Protein AF-A0AAQ3WQJ8-F1 (afdb_monomer)

Solvent-accessible surface area (backbone atoms only — not comparable to full-atom values): 11063 Å² total; per-residue (Å²): 115,70,72,58,55,55,54,49,53,51,48,55,53,48,55,56,47,58,68,70,54,70,86,77,74,84,82,73,71,52,58,79,32,63,12,83,76,80,67,47,75,51,28,39,58,94,62,50,58,58,64,59,52,52,51,50,52,36,49,75,73,71,49,80,81,71,84,71,75,79,75,78,71,86,70,81,78,72,84,62,68,70,64,66,52,50,60,59,52,52,50,54,52,51,55,50,51,52,53,50,51,49,52,51,51,55,51,52,53,51,50,57,51,50,52,55,51,50,54,53,50,51,55,49,52,53,52,52,52,52,51,50,53,50,50,53,54,51,50,54,51,51,53,49,52,52,51,55,53,58,70,70,47,79,66,92,77,71,89,68,61,97,82,67,80,77,59,77,66,63,57,50,57,52,55,54,63,56,68,76,72,122

Foldseek 3Di:
DVVVVVVVVVVVVVVVVVVVVPPPPPPPPQQQDQEPPPRHHGGYVVPPCVVVVVVVVCVVVVHDDDPPPVPPPPPPPDPPPPVVVVVVVVVVVVVVVVVVVVVVVVVVVVVVVVVVVVVVVVVVVVVVVVVVVVVVVVVVVVVVVVVVVVVPPPPPPPPDDPDDDDDPVVVVVVVVVVVVPD

Sequence (182 aa):
MEILGGKIDSLMRRFEKMESGRAEEVKSTDYMMTCEECGEYGHSSERCPEEAKALDYARKEGWIPPSNYRQNRQQQFTAGSAIQNVIPLRIQLKDFMEEQAKINKDTHSKFKAVDKVLESIDGKITTVGSSNQQLMGMMKILENQLSQLAEHLPNKNEGKLPGQPQSKESLKASYYQIRERD

Structure (mmCIF, N/CA/C/O backbone):
data_AF-A0AAQ3WQJ8-F1
#
_entry.id   AF-A0AAQ3WQJ8-F1
#
loop_
_atom_site.group_PDB
_atom_site.id
_atom_site.type_symbol
_atom_site.label_atom_id
_atom_site.label_alt_id
_atom_site.label_comp_id
_atom_site.label_asym_id
_atom_site.label_entity_id
_atom_site.label_seq_id
_atom_site.pdbx_PDB_ins_code
_atom_site.Cartn_x
_atom_site.Cartn_y
_atom_site.Cartn_z
_atom_site.occupancy
_atom_site.B_iso_or_equiv
_atom_site.auth_seq_id
_atom_site.auth_comp_id
_atom_site.auth_asym_id
_atom_site.auth_atom_id
_atom_site.pdbx_PDB_model_num
ATOM 1 N N . MET A 1 1 ? 13.395 -11.186 -4.595 1.00 49.38 1 MET A N 1
ATOM 2 C CA . MET A 1 1 ? 14.417 -10.264 -5.145 1.00 49.38 1 MET A CA 1
ATOM 3 C C . MET A 1 1 ? 15.694 -10.983 -5.593 1.00 49.38 1 MET A C 1
ATOM 5 O O . MET A 1 1 ? 16.225 -10.592 -6.622 1.00 49.38 1 MET A O 1
ATOM 9 N N . GLU A 1 2 ? 16.143 -12.061 -4.933 1.00 53.03 2 GLU A N 1
ATOM 10 C CA . GLU A 1 2 ? 17.348 -12.833 -5.334 1.00 53.03 2 GLU A CA 1
ATOM 11 C C . GLU A 1 2 ? 17.312 -13.389 -6.771 1.00 53.03 2 GLU A C 1
ATOM 13 O O . GLU A 1 2 ? 18.323 -13.404 -7.467 1.00 53.03 2 GLU A O 1
ATOM 18 N N . ILE A 1 3 ? 16.127 -13.767 -7.263 1.00 64.44 3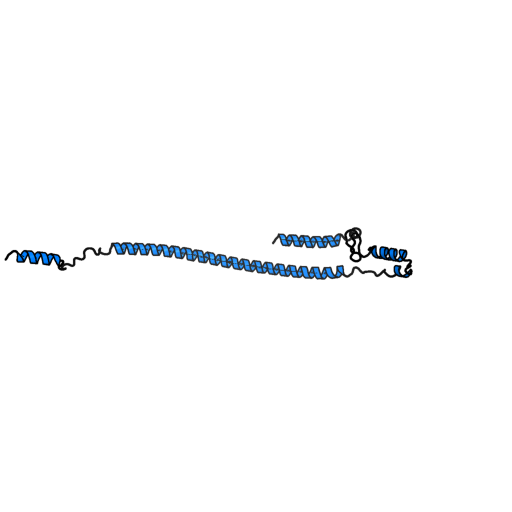 ILE A N 1
ATOM 19 C CA . ILE A 1 3 ? 15.949 -14.335 -8.611 1.00 64.44 3 ILE A CA 1
ATOM 20 C C . ILE A 1 3 ? 16.273 -13.315 -9.718 1.00 64.44 3 ILE A C 1
ATOM 22 O O . ILE A 1 3 ? 16.721 -13.701 -10.796 1.00 64.44 3 ILE A O 1
ATOM 26 N N . LEU A 1 4 ? 16.056 -12.016 -9.476 1.00 64.25 4 LEU A N 1
ATOM 27 C CA . LEU A 1 4 ? 16.321 -10.977 -10.475 1.00 64.25 4 LEU A CA 1
ATOM 28 C C . LEU A 1 4 ? 17.819 -10.656 -10.558 1.00 64.25 4 LEU A C 1
ATOM 30 O O . LEU A 1 4 ? 18.347 -10.570 -11.662 1.00 64.25 4 LEU A O 1
ATOM 34 N N . GLY A 1 5 ? 18.507 -10.583 -9.411 1.00 67.31 5 GLY A N 1
ATOM 35 C CA . GLY A 1 5 ? 19.965 -10.417 -9.358 1.00 67.31 5 GLY A CA 1
ATOM 36 C C . GLY A 1 5 ? 20.694 -11.551 -10.082 1.00 67.31 5 GLY A C 1
ATOM 37 O O . GLY A 1 5 ? 21.478 -11.296 -10.991 1.00 67.31 5 GLY A O 1
ATOM 38 N N . GLY A 1 6 ? 20.318 -12.807 -9.808 1.00 71.62 6 GLY A N 1
ATOM 39 C CA . GLY A 1 6 ? 20.928 -13.964 -10.474 1.00 71.62 6 GLY A CA 1
ATOM 40 C C . GLY A 1 6 ? 20.692 -14.017 -11.991 1.00 71.62 6 GLY A C 1
ATOM 41 O O . GLY A 1 6 ? 21.564 -14.455 -12.744 1.00 71.62 6 GLY A O 1
ATOM 42 N N . LYS A 1 7 ? 19.538 -13.538 -12.476 1.00 73.06 7 LYS A N 1
ATOM 43 C CA . LYS A 1 7 ? 19.267 -13.433 -13.922 1.00 73.06 7 LYS A CA 1
ATOM 44 C C . LYS A 1 7 ? 20.117 -12.349 -14.592 1.00 73.06 7 LYS A C 1
ATOM 46 O O . LYS A 1 7 ? 20.559 -12.555 -15.720 1.00 73.06 7 LYS A O 1
ATOM 51 N N . ILE A 1 8 ? 20.375 -11.239 -13.902 1.00 77.38 8 ILE A N 1
ATOM 52 C CA . ILE A 1 8 ? 21.215 -10.134 -14.387 1.00 77.38 8 ILE A CA 1
ATOM 53 C C . ILE A 1 8 ? 22.688 -10.550 -14.436 1.00 77.38 8 ILE A C 1
ATOM 55 O O . ILE A 1 8 ? 23.337 -10.352 -15.462 1.00 77.38 8 ILE A O 1
ATOM 59 N N . ASP A 1 9 ? 23.189 -11.215 -13.394 1.00 76.62 9 ASP A N 1
ATOM 60 C CA . ASP A 1 9 ? 24.561 -11.736 -13.370 1.00 76.62 9 ASP A CA 1
ATOM 61 C C . ASP A 1 9 ? 24.784 -12.779 -14.471 1.00 76.62 9 ASP A C 1
ATOM 63 O O . ASP A 1 9 ? 25.834 -12.819 -15.116 1.00 76.62 9 ASP A O 1
ATOM 67 N N . SER A 1 10 ? 23.765 -13.602 -14.742 1.00 79.31 10 SER A N 1
ATOM 68 C CA . SER A 1 10 ? 23.781 -14.543 -15.863 1.00 79.31 10 SER A CA 1
ATOM 69 C C . SER A 1 10 ? 23.848 -13.827 -17.217 1.00 79.31 10 SER A C 1
ATOM 71 O O . SER A 1 10 ? 24.564 -14.279 -18.111 1.00 79.31 10 SER A O 1
ATOM 73 N N . LEU A 1 11 ? 23.149 -12.698 -17.374 1.00 78.81 11 LEU A N 1
ATOM 74 C CA . LEU A 1 11 ? 23.179 -11.880 -18.590 1.00 78.81 11 LEU A CA 1
ATOM 75 C C . LEU A 1 11 ? 24.533 -11.189 -18.789 1.00 78.81 11 LEU A C 1
ATOM 77 O O . LEU A 1 11 ? 25.106 -11.299 -19.871 1.00 78.81 11 LEU A O 1
ATOM 81 N N . MET A 1 12 ? 25.080 -10.556 -17.748 1.00 77.88 12 MET A N 1
ATOM 82 C CA . MET A 1 12 ? 26.418 -9.945 -17.771 1.00 77.88 12 MET A CA 1
ATOM 83 C C . MET A 1 12 ? 27.485 -10.969 -18.175 1.00 77.88 12 MET A C 1
ATOM 85 O O . MET A 1 12 ? 28.252 -10.737 -19.109 1.00 77.88 12 MET A O 1
ATOM 89 N N . ARG A 1 13 ? 27.440 -12.164 -17.573 1.00 81.00 13 ARG A N 1
ATOM 90 C CA . ARG A 1 13 ? 28.373 -13.257 -17.878 1.00 81.00 13 ARG A CA 1
ATOM 91 C C . ARG A 1 13 ? 28.210 -13.810 -19.301 1.00 81.00 13 ARG A C 1
ATOM 93 O O . ARG A 1 13 ? 29.182 -14.264 -19.900 1.00 81.00 13 ARG A O 1
ATOM 100 N N . ARG A 1 14 ? 26.999 -13.778 -19.877 1.00 77.06 14 ARG A N 1
ATOM 101 C CA . ARG A 1 14 ? 26.768 -14.135 -21.292 1.00 77.06 14 ARG A CA 1
ATOM 102 C C . ARG A 1 14 ? 27.354 -13.096 -22.246 1.00 77.06 14 ARG A C 1
ATOM 104 O O . ARG A 1 14 ? 27.904 -13.498 -23.266 1.00 77.06 14 ARG A O 1
ATOM 111 N N . PHE A 1 15 ? 27.279 -11.805 -21.921 1.00 68.31 15 PHE A N 1
ATOM 112 C CA . PHE A 1 15 ? 27.901 -10.755 -22.733 1.00 68.31 15 PHE A CA 1
ATOM 113 C C . PHE A 1 15 ? 29.428 -10.863 -22.736 1.00 68.31 15 PHE A C 1
ATOM 115 O O . PHE A 1 15 ? 30.021 -10.863 -23.809 1.00 68.31 15 PHE A O 1
ATOM 122 N N . GLU A 1 16 ? 30.044 -11.076 -21.571 1.00 75.06 16 GLU A N 1
ATOM 123 C CA . GLU A 1 16 ? 31.494 -11.310 -21.453 1.00 75.06 16 GLU A CA 1
ATOM 124 C C . GLU A 1 16 ? 31.940 -12.564 -22.229 1.00 75.06 16 GLU A C 1
ATOM 126 O O . GLU A 1 16 ? 32.957 -12.555 -22.921 1.00 75.06 16 GLU A O 1
ATOM 131 N N . LYS A 1 17 ? 31.144 -13.643 -22.187 1.00 69.56 17 LYS A N 1
ATOM 132 C CA . LYS A 1 17 ? 31.431 -14.883 -22.927 1.00 69.56 17 LYS A CA 1
ATOM 133 C C . LYS A 1 17 ? 31.287 -14.725 -24.447 1.00 69.56 17 LYS A C 1
ATOM 135 O O . LYS A 1 17 ? 32.040 -15.341 -25.198 1.00 69.56 17 LYS A O 1
ATOM 140 N N . MET A 1 18 ? 30.337 -13.913 -24.917 1.00 60.19 18 MET A N 1
ATOM 141 C CA . MET A 1 18 ? 30.216 -13.573 -26.343 1.00 60.19 18 MET A CA 1
ATOM 142 C C . MET A 1 18 ? 31.398 -12.724 -26.833 1.00 60.19 18 MET A C 1
ATOM 144 O O . MET A 1 18 ? 31.780 -12.823 -27.997 1.00 60.19 18 MET A O 1
ATOM 148 N N . GLU A 1 19 ? 31.998 -11.933 -25.944 1.00 56.91 19 GLU A N 1
ATOM 149 C CA . GLU A 1 19 ? 33.194 -11.133 -26.216 1.00 56.91 19 GLU A CA 1
ATOM 150 C C . GLU A 1 19 ? 34.456 -12.013 -26.306 1.00 56.91 19 GLU A C 1
ATOM 152 O O . GLU A 1 19 ? 35.296 -11.792 -27.176 1.00 56.91 19 GLU A O 1
ATOM 157 N N . SER A 1 20 ? 34.548 -13.084 -25.501 1.00 54.75 20 SER A N 1
ATOM 158 C CA . SER A 1 20 ? 35.693 -14.012 -25.518 1.00 54.75 20 SER A CA 1
ATOM 159 C C . SER A 1 20 ? 35.602 -15.141 -26.562 1.00 54.75 20 SER A C 1
ATOM 161 O O . SER A 1 20 ? 36.627 -15.706 -26.930 1.00 54.75 20 SER A O 1
ATOM 163 N N . GLY A 1 21 ? 34.402 -15.513 -27.025 1.00 50.53 21 GLY A N 1
ATOM 164 C CA . GLY A 1 21 ? 34.178 -16.659 -27.929 1.00 50.53 21 GLY A CA 1
ATOM 165 C C . GLY A 1 21 ? 34.309 -16.372 -29.434 1.00 50.53 21 GLY A C 1
ATOM 166 O O . GLY A 1 21 ? 34.310 -17.297 -30.241 1.00 50.53 21 GLY A O 1
ATOM 167 N N . ARG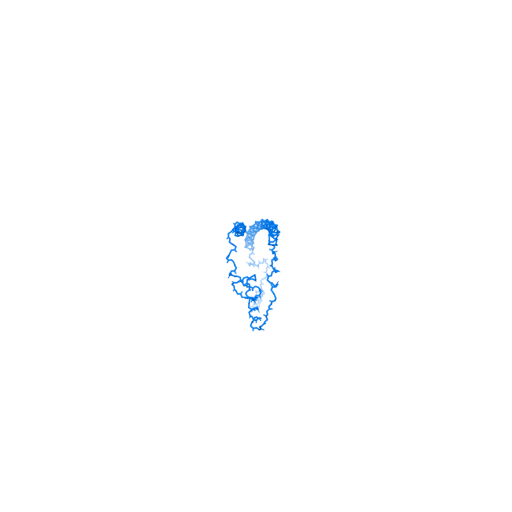 A 1 22 ? 34.435 -15.105 -29.849 1.00 51.19 22 ARG A N 1
ATOM 168 C CA . ARG A 1 22 ? 34.452 -14.706 -31.275 1.00 51.19 22 ARG A CA 1
ATOM 169 C C . ARG A 1 22 ? 35.802 -14.852 -31.986 1.00 51.19 22 ARG A C 1
ATOM 171 O O . ARG A 1 22 ? 35.916 -14.433 -33.135 1.00 51.19 22 ARG A O 1
ATOM 178 N N . ALA A 1 23 ? 36.806 -15.458 -31.354 1.00 49.47 23 ALA A N 1
ATOM 179 C CA . ALA A 1 23 ? 38.065 -15.759 -32.032 1.00 49.47 23 ALA A CA 1
ATOM 180 C C . ALA A 1 23 ? 37.976 -16.988 -32.965 1.00 49.47 23 ALA A C 1
ATOM 182 O O . ALA A 1 23 ? 38.756 -17.064 -33.910 1.00 49.47 23 ALA A O 1
ATOM 183 N N . GLU A 1 24 ? 37.021 -17.914 -32.768 1.00 49.09 24 GLU A N 1
ATOM 184 C CA . GLU A 1 24 ? 37.034 -19.214 -33.475 1.00 49.09 24 GLU A CA 1
ATOM 185 C C . GLU A 1 24 ? 35.749 -19.614 -34.234 1.00 49.09 24 GLU A C 1
ATOM 187 O O . GLU A 1 24 ? 35.827 -20.432 -35.150 1.00 49.09 24 GLU A O 1
ATOM 192 N N . GLU A 1 25 ? 34.579 -19.022 -33.970 1.00 47.75 25 GLU A N 1
ATOM 193 C CA . GLU A 1 25 ? 33.293 -19.540 -34.483 1.00 47.75 25 GLU A CA 1
ATOM 194 C C . GLU A 1 25 ? 32.578 -18.588 -35.469 1.00 47.75 25 GLU A C 1
ATOM 196 O O . GLU A 1 25 ? 31.484 -18.095 -35.218 1.00 47.75 25 GLU A O 1
ATOM 201 N N . VAL A 1 26 ? 33.197 -18.301 -36.621 1.00 50.72 26 VAL A N 1
ATOM 202 C CA . VAL A 1 26 ? 32.585 -17.494 -37.713 1.00 50.72 26 VAL A CA 1
ATOM 203 C C . VAL A 1 26 ? 32.162 -18.358 -38.918 1.00 50.72 26 VAL A C 1
ATOM 205 O O . VAL A 1 26 ? 31.629 -17.857 -39.901 1.00 50.72 26 VAL A O 1
ATOM 208 N N . LYS A 1 27 ? 32.352 -19.684 -38.875 1.00 50.41 27 LYS A N 1
ATOM 209 C CA . LYS A 1 27 ? 32.159 -20.548 -40.060 1.00 50.41 27 LYS A CA 1
ATOM 210 C C . LYS A 1 27 ? 30.829 -21.313 -40.133 1.00 50.41 27 LYS A C 1
ATOM 212 O O . LYS A 1 27 ? 30.513 -21.808 -41.209 1.00 50.41 27 LYS A O 1
ATOM 217 N N . SER A 1 28 ? 30.049 -21.422 -39.051 1.00 48.69 28 SER A N 1
ATOM 218 C CA . SER A 1 28 ? 28.918 -22.376 -38.991 1.00 48.69 28 SER A CA 1
ATOM 219 C C . SER A 1 28 ? 27.510 -21.764 -38.967 1.00 48.69 28 SER A C 1
ATOM 221 O O . SER A 1 28 ? 26.535 -22.506 -39.061 1.00 48.69 28 SER A O 1
ATOM 223 N N . THR A 1 29 ? 27.354 -20.443 -38.856 1.00 54.72 29 THR A N 1
ATOM 224 C CA . THR A 1 29 ? 26.025 -19.807 -38.712 1.00 54.72 29 THR A CA 1
ATOM 225 C C . THR A 1 29 ? 25.296 -19.580 -40.037 1.00 54.72 29 THR A C 1
ATOM 227 O O . THR A 1 29 ? 24.119 -19.245 -40.045 1.00 54.72 29 THR A O 1
ATOM 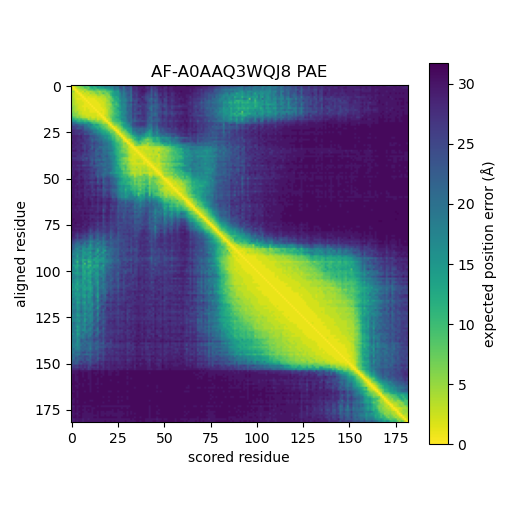230 N N . ASP A 1 30 ? 25.979 -19.781 -41.160 1.00 50.50 30 ASP A N 1
ATOM 231 C CA . ASP A 1 30 ? 25.487 -19.441 -42.499 1.00 50.50 30 ASP A CA 1
ATOM 232 C C . ASP A 1 30 ? 24.437 -20.434 -43.044 1.00 50.50 30 ASP A C 1
ATOM 234 O O . ASP A 1 30 ? 23.656 -20.105 -43.929 1.00 50.50 30 ASP A O 1
ATOM 238 N N . TYR A 1 31 ? 24.373 -21.645 -42.478 1.00 52.34 31 TYR A N 1
ATOM 239 C CA . TYR A 1 31 ? 23.458 -22.713 -42.910 1.00 52.34 31 TYR A CA 1
ATOM 240 C C . TYR A 1 31 ? 22.101 -22.718 -42.184 1.00 52.34 31 TYR A C 1
ATOM 242 O O . TYR A 1 31 ? 21.238 -23.527 -42.516 1.00 52.34 31 TYR A O 1
ATOM 250 N N . MET A 1 32 ? 21.896 -21.849 -41.189 1.00 55.66 32 MET A N 1
ATOM 251 C CA . MET A 1 32 ? 20.680 -21.838 -40.353 1.00 55.66 32 MET A CA 1
ATOM 252 C C . MET A 1 32 ? 19.787 -20.613 -40.576 1.00 55.66 32 MET A C 1
ATOM 254 O O . MET A 1 32 ? 18.757 -20.490 -39.912 1.00 55.66 32 MET A O 1
ATOM 258 N N . MET A 1 33 ? 20.165 -19.723 -41.495 1.00 63.44 33 MET A N 1
ATOM 259 C CA . MET A 1 33 ? 19.433 -18.493 -41.788 1.00 63.44 33 MET A CA 1
ATOM 260 C C . MET A 1 33 ? 18.558 -18.665 -43.035 1.00 63.44 33 MET A C 1
ATOM 262 O O . MET A 1 33 ? 18.928 -19.365 -43.982 1.00 63.44 33 MET A O 1
ATOM 266 N N . THR A 1 34 ? 17.386 -18.032 -43.017 1.00 69.06 34 THR A N 1
ATOM 267 C CA . THR A 1 34 ? 16.536 -17.849 -44.197 1.00 69.06 34 THR A CA 1
ATOM 268 C C . THR A 1 34 ? 17.062 -16.663 -44.990 1.00 69.06 34 THR A C 1
ATOM 270 O O . THR A 1 34 ? 17.336 -15.611 -44.409 1.00 69.06 34 THR A O 1
ATOM 273 N N . CYS A 1 35 ? 17.206 -16.813 -46.300 1.00 75.06 35 CYS A N 1
ATOM 274 C CA . CYS A 1 35 ? 17.673 -15.733 -47.148 1.00 75.06 35 CYS A CA 1
ATOM 275 C C . CYS A 1 35 ? 16.623 -14.619 -47.249 1.00 75.06 35 CYS A C 1
ATOM 277 O O . CYS A 1 35 ? 15.473 -14.879 -47.589 1.00 75.06 35 CYS A O 1
ATOM 279 N N . GLU A 1 36 ? 17.021 -13.374 -46.992 1.00 73.50 36 GLU A N 1
ATOM 280 C CA . GLU A 1 36 ? 16.130 -12.210 -47.088 1.00 73.50 36 GLU A CA 1
ATOM 281 C C . GLU A 1 36 ? 15.831 -11.788 -48.538 1.00 73.50 36 GLU A C 1
ATOM 283 O O . GLU A 1 36 ? 14.863 -11.069 -48.765 1.00 73.50 36 GLU A O 1
ATOM 288 N N . GLU A 1 37 ? 16.631 -12.238 -49.513 1.00 71.00 37 GLU A N 1
ATOM 289 C CA . GLU A 1 37 ? 16.420 -11.945 -50.940 1.00 71.00 37 GLU A CA 1
ATOM 290 C C . GLU A 1 37 ? 15.435 -12.942 -51.568 1.00 71.00 37 GLU A C 1
ATOM 292 O O . GLU A 1 37 ? 14.373 -12.540 -52.038 1.00 71.00 37 GLU A O 1
ATOM 297 N N . CYS A 1 38 ? 15.735 -14.244 -51.481 1.00 76.44 38 CYS A N 1
ATOM 298 C CA . CYS A 1 38 ? 14.928 -15.299 -52.105 1.00 76.44 38 CYS A CA 1
ATOM 299 C C . CYS A 1 38 ? 13.914 -15.986 -51.174 1.00 76.44 38 CYS A C 1
ATOM 301 O O . CYS A 1 38 ? 13.101 -16.790 -51.633 1.00 76.44 38 CYS A O 1
ATOM 303 N N . GLY A 1 39 ? 13.971 -15.758 -49.859 1.00 70.88 39 GLY A N 1
ATOM 304 C CA . GLY A 1 39 ? 13.102 -16.429 -48.881 1.00 70.88 39 GLY A CA 1
ATOM 305 C C . GLY A 1 39 ? 13.392 -17.923 -48.664 1.00 70.88 39 GLY A C 1
ATOM 306 O O . GLY A 1 39 ? 12.695 -18.571 -47.883 1.00 70.88 39 GLY A O 1
ATOM 307 N N . GLU A 1 40 ? 14.403 -18.490 -49.333 1.00 73.94 40 GLU A N 1
ATOM 308 C CA . GLU A 1 40 ? 14.800 -19.897 -49.201 1.00 73.94 40 GLU A CA 1
ATOM 309 C C . GLU A 1 40 ? 15.725 -20.118 -47.989 1.00 73.94 40 GLU A C 1
ATOM 311 O O . GLU A 1 40 ? 16.502 -19.250 -47.593 1.00 73.94 40 GLU A O 1
ATOM 316 N N . TYR A 1 41 ? 15.635 -21.300 -47.374 1.00 69.19 41 TYR A N 1
ATOM 317 C CA . TYR A 1 41 ? 16.403 -21.655 -46.177 1.00 69.19 41 TYR A CA 1
ATOM 318 C C . TYR A 1 41 ? 17.780 -22.233 -46.535 1.00 69.19 41 TYR A C 1
ATOM 320 O O . TYR A 1 41 ? 17.926 -22.931 -47.541 1.00 69.19 41 TYR A O 1
ATOM 328 N N . GLY A 1 42 ? 18.778 -22.018 -45.674 1.00 71.62 42 GLY A N 1
ATOM 329 C CA . GLY A 1 42 ? 20.072 -22.710 -45.756 1.00 71.62 42 GLY A CA 1
ATOM 330 C C . GLY A 1 42 ? 21.206 -21.916 -46.404 1.00 71.62 42 GLY A C 1
ATOM 331 O O . GLY A 1 42 ? 22.265 -22.488 -46.663 1.00 71.62 42 GLY A O 1
ATOM 332 N N . HIS A 1 43 ? 20.999 -20.625 -46.664 1.00 74.62 43 HIS A N 1
ATOM 333 C CA . HIS A 1 43 ? 22.027 -19.695 -47.124 1.00 74.62 43 HIS A CA 1
ATOM 334 C C . HIS A 1 43 ? 21.652 -18.251 -46.757 1.00 74.62 43 HIS A C 1
ATOM 336 O O . HIS A 1 43 ? 20.477 -17.913 -46.610 1.00 74.62 43 HIS A O 1
ATOM 342 N N . SER A 1 44 ? 22.651 -17.384 -46.623 1.00 72.81 44 SER A N 1
ATOM 343 C CA . SER A 1 44 ? 22.466 -15.942 -46.432 1.00 72.81 44 SER A CA 1
ATOM 344 C C . SER A 1 44 ? 22.211 -15.209 -47.754 1.00 72.81 44 SER A C 1
ATOM 346 O O . SER A 1 44 ? 22.461 -15.750 -48.831 1.00 72.81 44 SER A O 1
ATOM 348 N N . SER A 1 45 ? 21.750 -13.955 -47.685 1.00 64.69 45 SER A N 1
ATOM 349 C CA . SER A 1 45 ? 21.619 -13.060 -48.852 1.00 64.69 45 SER A CA 1
ATOM 350 C C . SER A 1 45 ? 22.894 -13.005 -49.696 1.00 64.69 45 SER A C 1
ATOM 352 O O . SER A 1 45 ? 22.833 -13.115 -50.914 1.00 64.69 45 SER A O 1
ATOM 354 N N . GLU A 1 46 ? 24.068 -13.001 -49.060 1.00 63.47 46 GLU A N 1
ATOM 355 C CA . GLU A 1 46 ? 25.370 -13.002 -49.743 1.00 63.47 46 GLU A CA 1
ATOM 356 C C . GLU A 1 46 ? 25.639 -14.251 -50.604 1.00 63.47 46 GLU A C 1
ATOM 358 O O . GL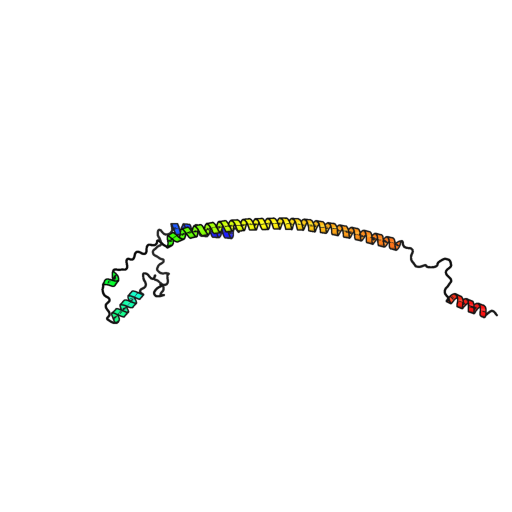U A 1 46 ? 26.517 -14.229 -51.469 1.00 63.47 46 GLU A O 1
ATOM 363 N N . ARG A 1 47 ? 24.914 -15.353 -50.372 1.00 65.50 47 ARG A N 1
ATOM 364 C CA . ARG A 1 47 ? 25.028 -16.609 -51.132 1.00 65.50 47 ARG A CA 1
ATOM 365 C C . ARG A 1 47 ? 23.695 -17.051 -51.734 1.00 65.50 47 ARG A C 1
ATOM 367 O O . ARG A 1 47 ? 23.543 -18.239 -52.026 1.00 65.50 47 ARG A O 1
ATOM 374 N N . CYS A 1 48 ? 22.746 -16.130 -51.931 1.00 74.25 48 CYS A N 1
ATOM 375 C CA . CYS A 1 48 ? 21.473 -16.460 -52.566 1.00 74.25 48 CYS A CA 1
ATOM 376 C C . CYS A 1 48 ? 21.706 -16.950 -54.003 1.00 74.25 48 CYS A C 1
ATOM 378 O O . CYS A 1 48 ? 22.256 -16.228 -54.837 1.00 74.25 48 CYS A O 1
ATOM 380 N N . PRO A 1 49 ? 21.297 -18.188 -54.337 1.00 69.88 49 PRO A N 1
ATOM 381 C CA . PRO A 1 49 ? 21.476 -18.735 -55.673 1.00 69.88 49 PRO A CA 1
ATOM 382 C C . PRO A 1 49 ? 20.475 -18.143 -56.675 1.00 69.88 49 PRO A C 1
ATOM 384 O O . PRO A 1 49 ? 20.465 -18.562 -57.829 1.00 69.88 49 PRO A O 1
ATOM 387 N N . GLU A 1 50 ? 19.618 -17.202 -56.271 1.00 68.69 50 GLU A N 1
ATOM 388 C CA . GLU A 1 50 ? 18.611 -16.578 -57.133 1.00 68.69 50 GLU A CA 1
ATOM 389 C C . GLU A 1 50 ? 19.235 -15.833 -58.312 1.00 68.69 50 GLU A C 1
ATOM 391 O O . GLU A 1 50 ? 18.757 -15.985 -59.432 1.00 68.69 50 GLU A O 1
ATOM 396 N N . GLU A 1 51 ? 20.374 -15.160 -58.126 1.00 60.69 51 GLU A N 1
ATOM 397 C CA . GLU A 1 51 ? 21.129 -14.575 -59.243 1.00 60.69 51 GLU A CA 1
ATOM 398 C C . GLU A 1 51 ? 21.653 -15.654 -60.206 1.00 60.69 51 GLU A C 1
ATOM 400 O O . GLU A 1 51 ? 21.617 -15.480 -61.425 1.00 60.69 51 GLU A O 1
ATOM 405 N N . ALA A 1 52 ? 22.076 -16.813 -59.690 1.00 64.62 52 ALA A N 1
ATOM 406 C CA . ALA A 1 52 ? 22.470 -17.943 -60.529 1.00 64.62 52 ALA A CA 1
ATOM 407 C C . ALA A 1 52 ? 21.266 -18.546 -61.280 1.00 64.62 52 ALA A C 1
ATOM 409 O O . ALA A 1 52 ? 21.397 -18.872 -62.460 1.00 64.62 52 ALA A O 1
ATOM 410 N N . LYS A 1 53 ? 20.089 -18.634 -60.641 1.00 65.44 53 LYS A N 1
ATOM 411 C CA . LYS A 1 53 ? 18.827 -19.074 -61.267 1.00 65.44 53 LYS A CA 1
ATOM 412 C C . LYS A 1 53 ? 18.361 -18.079 -62.343 1.00 65.44 53 LYS A C 1
ATOM 414 O O . LYS A 1 53 ? 17.960 -18.502 -63.426 1.00 65.44 53 LYS A O 1
ATOM 419 N N . ALA A 1 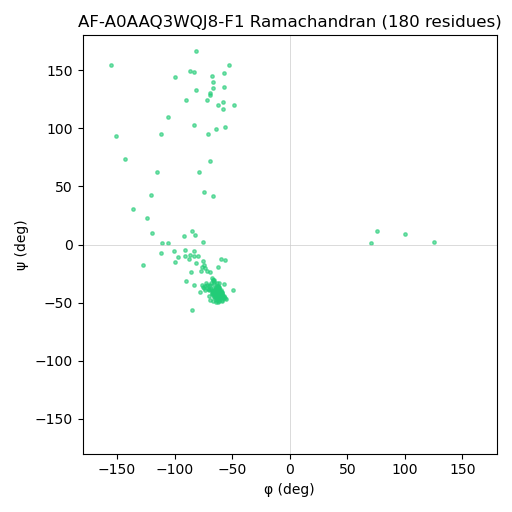54 ? 18.468 -16.774 -62.088 1.00 63.78 54 ALA A N 1
ATOM 420 C CA . ALA A 1 54 ? 18.114 -15.714 -63.032 1.00 63.78 54 ALA A CA 1
ATOM 421 C C . ALA A 1 54 ? 19.036 -15.712 -64.261 1.00 63.78 54 ALA A C 1
ATOM 423 O O . ALA A 1 54 ? 18.568 -15.596 -65.395 1.00 63.78 54 ALA A O 1
ATOM 424 N N . LEU A 1 55 ? 20.341 -15.918 -64.056 1.00 61.88 55 LEU A N 1
ATOM 425 C CA . LEU A 1 55 ? 21.308 -16.072 -65.144 1.00 61.88 55 LEU A CA 1
ATOM 426 C C . LEU A 1 55 ? 21.107 -17.373 -65.937 1.00 61.88 55 LEU A C 1
ATOM 428 O O . LEU A 1 55 ? 21.348 -17.379 -67.144 1.00 61.88 55 LEU A O 1
ATOM 432 N N . ASP A 1 56 ? 20.658 -18.460 -65.303 1.00 64.31 56 ASP A N 1
ATOM 433 C CA . ASP A 1 56 ? 20.342 -19.723 -65.987 1.00 64.31 56 ASP A CA 1
ATOM 434 C C . ASP A 1 56 ? 19.069 -19.610 -66.845 1.00 64.31 56 ASP A C 1
ATOM 436 O O . ASP A 1 56 ? 19.041 -20.087 -67.982 1.00 64.31 56 ASP A O 1
ATOM 440 N N . TYR A 1 57 ? 18.048 -18.892 -66.358 1.00 59.94 57 TYR A N 1
ATOM 441 C CA . TYR A 1 57 ? 16.858 -18.545 -67.144 1.00 59.94 57 TYR A CA 1
ATOM 442 C C . TYR A 1 57 ? 17.227 -17.667 -68.347 1.00 59.94 57 TYR A C 1
ATOM 444 O O . TYR A 1 57 ? 16.881 -17.983 -69.482 1.00 59.94 57 TYR A O 1
ATOM 452 N N . ALA A 1 58 ? 18.025 -16.619 -68.125 1.00 62.09 58 ALA A N 1
ATOM 453 C CA . ALA A 1 58 ? 18.486 -15.740 -69.194 1.00 62.09 58 ALA A CA 1
ATOM 454 C C . ALA A 1 58 ? 19.353 -16.478 -70.234 1.00 62.09 58 ALA A C 1
ATOM 456 O O . ALA A 1 58 ? 19.236 -16.219 -71.430 1.00 62.09 58 ALA A O 1
ATOM 457 N N . ARG A 1 59 ? 20.168 -17.452 -69.803 1.00 62.25 59 ARG A N 1
ATOM 458 C CA . ARG A 1 59 ? 20.958 -18.315 -70.694 1.00 62.25 59 ARG A CA 1
ATOM 459 C C . ARG A 1 59 ? 20.079 -19.255 -71.526 1.00 62.25 59 ARG A C 1
ATOM 461 O O . ARG A 1 59 ? 20.387 -19.454 -72.701 1.00 62.25 59 ARG A O 1
ATOM 468 N N . LYS A 1 60 ? 19.010 -19.826 -70.953 1.00 66.56 60 LYS A N 1
ATOM 469 C CA . LYS A 1 60 ? 18.022 -20.635 -71.699 1.00 66.56 60 LYS A CA 1
ATOM 470 C C . LYS A 1 60 ? 17.285 -19.814 -72.756 1.00 66.56 60 LYS A C 1
ATOM 472 O O . LYS A 1 60 ? 17.062 -20.318 -73.850 1.00 66.56 60 LYS A O 1
ATOM 477 N N . GLU A 1 61 ? 17.008 -18.548 -72.459 1.00 62.88 61 GLU A N 1
ATOM 478 C CA . GLU A 1 61 ? 16.377 -17.585 -73.373 1.00 62.88 61 GLU A CA 1
ATOM 479 C C . GLU A 1 61 ? 17.383 -16.879 -74.314 1.00 62.88 61 GLU A C 1
ATOM 481 O O . GLU A 1 61 ? 17.048 -15.909 -74.992 1.00 62.88 61 GLU A O 1
ATOM 486 N N . GLY A 1 62 ? 18.635 -17.355 -74.387 1.00 60.84 62 GLY A N 1
ATOM 487 C CA . GLY A 1 62 ? 19.637 -16.881 -75.349 1.00 60.84 62 GLY A CA 1
ATOM 488 C C . GLY A 1 62 ? 20.266 -15.517 -75.038 1.00 60.84 62 GLY A C 1
ATOM 489 O O . GLY A 1 62 ? 20.973 -14.964 -75.882 1.00 60.84 62 GLY A O 1
ATOM 490 N N . TRP A 1 63 ? 20.057 -14.970 -73.840 1.00 57.88 63 TRP A N 1
ATOM 491 C CA . TRP A 1 63 ? 20.647 -13.702 -73.421 1.00 57.88 63 TRP A CA 1
ATOM 492 C C . TRP A 1 63 ? 22.008 -13.909 -72.741 1.00 57.88 63 TRP A C 1
ATOM 494 O O . TRP A 1 63 ? 22.136 -14.644 -71.761 1.00 57.88 63 TRP A O 1
ATOM 504 N N . ILE A 1 64 ? 23.044 -13.240 -73.258 1.00 58.41 64 ILE A N 1
ATOM 505 C CA . ILE A 1 64 ? 24.407 -13.268 -72.708 1.00 58.41 64 ILE A CA 1
ATOM 506 C C . ILE A 1 64 ? 24.671 -11.922 -72.008 1.00 58.41 64 ILE A C 1
ATOM 508 O O . ILE A 1 64 ? 24.811 -10.910 -72.700 1.00 58.41 64 ILE A O 1
ATOM 512 N N . PRO A 1 65 ? 24.766 -11.876 -70.664 1.00 51.19 65 PRO A N 1
ATOM 513 C CA . PRO A 1 65 ? 25.140 -10.655 -69.965 1.00 51.19 65 PRO A CA 1
ATOM 514 C C . PRO A 1 65 ? 26.597 -10.278 -70.274 1.00 51.19 65 PRO A C 1
ATOM 516 O O . PRO A 1 65 ? 27.466 -11.157 -70.302 1.00 51.19 65 PRO A O 1
ATOM 519 N N . PRO A 1 66 ? 26.909 -8.985 -70.461 1.00 54.53 66 PRO A N 1
ATOM 520 C CA . PRO A 1 66 ? 28.277 -8.543 -70.690 1.00 54.53 66 PRO A CA 1
ATOM 521 C C . PRO A 1 66 ? 29.160 -8.749 -69.438 1.00 54.53 66 PRO A C 1
ATOM 523 O O . PRO A 1 66 ? 28.718 -8.652 -68.293 1.00 54.53 66 PRO A O 1
ATOM 526 N N . SER A 1 67 ? 30.439 -9.077 -69.668 1.00 53.59 67 SER A N 1
ATOM 527 C CA . SER A 1 67 ? 31.413 -9.587 -68.676 1.00 53.59 67 SER A CA 1
ATOM 528 C C . SER A 1 67 ? 31.698 -8.668 -67.473 1.00 53.59 67 SER A C 1
ATOM 530 O O . SER A 1 67 ? 32.330 -9.086 -66.501 1.00 53.59 67 SER A O 1
ATOM 532 N N . ASN A 1 68 ? 31.269 -7.414 -67.524 1.00 55.00 68 ASN A N 1
ATOM 533 C CA . ASN A 1 68 ? 31.569 -6.358 -66.561 1.00 55.00 68 ASN A CA 1
ATOM 534 C C . ASN A 1 68 ? 30.722 -6.405 -65.274 1.00 55.00 68 ASN A C 1
ATOM 536 O O . ASN A 1 68 ? 31.064 -5.724 -64.310 1.00 55.00 68 ASN A O 1
ATOM 540 N N . TYR A 1 69 ? 29.680 -7.241 -65.197 1.00 52.91 69 TYR A N 1
ATOM 541 C CA . TYR A 1 69 ? 28.854 -7.352 -63.982 1.00 52.91 69 TYR A CA 1
ATOM 542 C C . TYR A 1 69 ? 29.528 -8.094 -62.815 1.00 52.91 69 TYR A C 1
ATOM 544 O O . TYR A 1 69 ? 29.146 -7.890 -61.667 1.00 52.91 69 TYR A O 1
ATOM 552 N N . ARG A 1 70 ? 30.563 -8.913 -63.057 1.00 47.03 70 ARG A N 1
ATOM 553 C CA . ARG A 1 70 ? 31.235 -9.673 -61.980 1.00 47.03 70 ARG A CA 1
ATOM 554 C C . ARG A 1 70 ? 32.266 -8.883 -61.174 1.00 47.03 70 ARG A C 1
ATOM 556 O O . ARG A 1 70 ? 32.684 -9.356 -60.124 1.00 47.03 70 ARG A O 1
ATOM 563 N N . GLN A 1 71 ? 32.720 -7.729 -61.655 1.00 47.88 71 GLN A N 1
ATOM 564 C CA . GLN A 1 71 ? 33.926 -7.095 -61.107 1.00 47.88 71 GLN A CA 1
ATOM 565 C C . GLN A 1 71 ? 33.660 -5.951 -60.126 1.00 47.88 71 GLN A C 1
ATOM 567 O O . GLN A 1 71 ? 34.608 -5.471 -59.516 1.00 47.88 71 GLN A O 1
ATOM 572 N N . ASN A 1 72 ? 32.406 -5.530 -59.925 1.00 47.25 72 ASN A N 1
ATOM 573 C CA . ASN A 1 72 ? 32.125 -4.286 -59.201 1.00 47.25 72 ASN A CA 1
ATOM 574 C C . ASN A 1 72 ? 31.262 -4.446 -57.941 1.00 47.25 72 ASN A C 1
ATOM 576 O O . ASN A 1 72 ? 30.367 -3.643 -57.680 1.00 47.25 72 ASN A O 1
ATOM 580 N N . ARG A 1 73 ? 31.532 -5.484 -57.139 1.00 47.25 73 ARG A N 1
ATOM 581 C CA . ARG A 1 73 ? 30.920 -5.639 -55.807 1.00 47.25 73 ARG A CA 1
ATOM 582 C C . ARG A 1 73 ? 31.886 -6.069 -54.702 1.00 47.25 73 ARG A C 1
ATOM 584 O O . ARG A 1 73 ? 31.469 -6.645 -53.709 1.00 47.25 73 ARG A O 1
ATOM 591 N N . GLN A 1 74 ? 33.163 -5.697 -54.788 1.00 46.75 74 GLN A N 1
ATOM 592 C CA . GLN A 1 74 ? 33.951 -5.509 -53.561 1.00 46.75 74 GLN A CA 1
ATOM 593 C C . GLN A 1 74 ? 33.604 -4.144 -52.947 1.00 46.75 74 GLN A C 1
ATOM 595 O O . GLN A 1 74 ? 34.445 -3.258 -52.843 1.00 46.75 74 GLN A O 1
ATOM 600 N N . GLN A 1 75 ? 32.341 -3.954 -52.558 1.00 46.94 75 GLN A N 1
ATOM 601 C CA . GLN A 1 75 ? 32.024 -2.937 -51.562 1.00 46.94 75 GLN A CA 1
ATOM 602 C C . GLN A 1 75 ? 32.282 -3.587 -50.210 1.00 46.94 75 GLN A C 1
ATOM 604 O O . GLN A 1 75 ? 31.532 -4.449 -49.760 1.00 46.94 75 GLN A O 1
ATOM 609 N N . GLN A 1 76 ? 33.414 -3.227 -49.613 1.00 46.69 76 GLN A N 1
ATOM 610 C CA . GLN A 1 76 ? 33.741 -3.560 -48.237 1.00 46.69 76 GLN A CA 1
ATOM 611 C C . GLN A 1 76 ? 32.617 -3.028 -47.338 1.00 46.69 76 GLN A C 1
ATOM 613 O O . GLN A 1 76 ? 32.575 -1.837 -47.038 1.00 46.69 76 GLN A O 1
ATOM 618 N N . PHE A 1 77 ? 31.702 -3.895 -46.901 1.00 40.25 77 PHE A N 1
ATOM 619 C CA . PHE A 1 77 ? 30.855 -3.588 -45.756 1.00 40.25 77 PHE A CA 1
ATOM 620 C C . PHE A 1 77 ? 31.746 -3.626 -44.518 1.00 40.25 77 PHE A C 1
ATOM 622 O O . PHE A 1 77 ? 32.039 -4.675 -43.944 1.00 40.25 77 PHE A O 1
ATOM 629 N N . THR A 1 78 ? 32.242 -2.459 -44.125 1.00 44.91 78 THR A N 1
ATOM 630 C CA . THR A 1 78 ? 32.887 -2.261 -42.834 1.00 44.91 78 THR A CA 1
ATOM 631 C C . THR A 1 78 ? 31.876 -2.636 -41.751 1.00 44.91 78 THR A C 1
ATOM 633 O O . THR A 1 78 ? 30.844 -1.984 -41.603 1.00 44.91 78 THR A O 1
ATOM 636 N N . ALA A 1 79 ? 32.181 -3.671 -40.967 1.00 41.94 79 ALA A N 1
ATOM 637 C CA . ALA A 1 79 ? 31.434 -4.127 -39.790 1.00 41.94 79 ALA A CA 1
ATOM 638 C C . ALA A 1 79 ? 31.470 -3.111 -38.617 1.00 41.94 79 ALA A C 1
ATOM 640 O O . ALA A 1 79 ? 31.664 -3.471 -37.458 1.00 41.94 79 ALA A O 1
ATOM 641 N N . GLY A 1 80 ? 31.337 -1.816 -38.914 1.00 41.25 80 GLY A N 1
ATOM 642 C CA . GLY A 1 80 ? 31.483 -0.705 -37.977 1.00 41.25 80 GLY A CA 1
ATOM 643 C C . GLY A 1 80 ? 30.188 -0.272 -37.288 1.00 41.25 80 GLY A C 1
ATOM 644 O O . GLY A 1 80 ? 30.262 0.509 -36.348 1.00 41.25 80 GLY A O 1
ATOM 645 N N . SER A 1 81 ? 29.010 -0.754 -37.699 1.00 51.53 81 SER A N 1
ATOM 646 C CA . SER A 1 81 ? 27.731 -0.279 -37.136 1.00 51.53 81 SER A CA 1
ATOM 647 C C . SER A 1 81 ? 27.258 -1.070 -35.911 1.00 51.53 81 SER A C 1
ATOM 649 O O . SER A 1 81 ? 26.652 -0.496 -35.011 1.00 51.53 81 SER A O 1
ATOM 651 N N . ALA A 1 82 ? 27.563 -2.367 -35.817 1.00 51.62 82 ALA A N 1
ATOM 652 C CA . ALA A 1 82 ? 27.120 -3.185 -34.686 1.00 51.62 82 ALA A CA 1
ATOM 653 C C . ALA A 1 82 ? 27.904 -2.873 -33.399 1.00 51.62 82 ALA A C 1
ATOM 655 O O . ALA A 1 82 ? 27.311 -2.797 -32.330 1.00 51.62 82 ALA A O 1
ATOM 656 N N . ILE A 1 83 ? 29.217 -2.629 -33.498 1.00 51.53 83 ILE A N 1
ATOM 657 C CA . ILE A 1 83 ? 30.096 -2.391 -32.337 1.00 51.53 83 ILE A CA 1
ATOM 658 C C . ILE A 1 83 ? 29.832 -1.013 -31.703 1.00 51.53 83 ILE A C 1
ATOM 660 O O . ILE A 1 83 ? 29.847 -0.884 -30.480 1.00 51.53 83 ILE A O 1
ATOM 664 N N . GLN A 1 84 ? 29.506 0.002 -32.510 1.00 53.47 84 GLN A N 1
ATOM 665 C CA . GLN A 1 84 ? 29.238 1.363 -32.022 1.00 53.47 84 GLN A CA 1
ATOM 666 C C . GLN A 1 84 ? 27.936 1.471 -31.212 1.00 53.47 84 GLN A C 1
ATOM 668 O O . GLN A 1 84 ? 27.813 2.349 -30.364 1.00 53.47 84 GLN A O 1
ATOM 673 N N . ASN A 1 85 ? 26.986 0.553 -31.418 1.00 57.94 85 ASN A N 1
ATOM 674 C CA . ASN A 1 85 ? 25.707 0.532 -30.702 1.00 57.94 85 ASN A CA 1
ATOM 675 C C . ASN A 1 85 ? 25.753 -0.245 -29.372 1.00 57.94 85 ASN A C 1
ATOM 677 O O . ASN A 1 85 ? 24.844 -0.108 -28.555 1.00 57.94 85 ASN A O 1
ATOM 681 N N . VAL A 1 86 ? 26.810 -1.025 -29.104 1.00 61.16 86 VAL A N 1
ATOM 682 C CA . VAL A 1 86 ? 26.930 -1.808 -27.856 1.00 61.16 86 VAL A CA 1
ATOM 683 C C . VAL A 1 86 ? 27.268 -0.919 -26.654 1.00 61.16 86 VAL A C 1
ATOM 685 O O . VAL A 1 86 ? 26.745 -1.139 -25.560 1.00 61.16 86 VAL A O 1
ATOM 688 N N . ILE A 1 87 ? 28.105 0.108 -26.843 1.00 68.56 87 ILE A N 1
ATOM 689 C CA . ILE A 1 87 ? 28.511 1.022 -25.761 1.00 68.56 87 ILE A CA 1
ATOM 690 C C . ILE A 1 87 ? 27.317 1.867 -25.260 1.00 68.56 87 ILE A C 1
ATOM 692 O O . ILE A 1 87 ? 27.081 1.868 -24.049 1.00 68.56 87 ILE A O 1
ATOM 696 N N . PRO A 1 88 ? 26.502 2.509 -26.128 1.00 77.06 88 PRO A N 1
ATOM 697 C CA . PRO A 1 88 ? 25.304 3.236 -25.701 1.00 77.06 88 PRO A CA 1
ATOM 698 C C . PRO A 1 88 ? 24.283 2.363 -24.960 1.00 77.06 88 PRO A C 1
ATOM 700 O O . PRO A 1 88 ? 23.756 2.784 -23.932 1.00 77.06 88 PRO A O 1
ATOM 703 N N . LEU A 1 89 ? 24.040 1.130 -25.426 1.00 81.88 89 LEU A N 1
ATOM 704 C CA . LEU A 1 89 ? 23.103 0.204 -24.775 1.00 81.88 89 LEU A CA 1
ATOM 705 C C . LEU A 1 89 ? 23.586 -0.240 -23.388 1.00 81.88 89 LEU A C 1
ATOM 707 O O . LEU A 1 89 ? 22.780 -0.356 -22.464 1.00 81.88 89 LEU A O 1
ATOM 711 N N . ARG A 1 90 ? 24.899 -0.452 -23.212 1.00 78.00 90 ARG A N 1
ATOM 712 C CA . ARG A 1 90 ? 25.480 -0.753 -21.892 1.00 78.00 90 ARG A CA 1
ATOM 713 C C . ARG A 1 90 ? 25.266 0.392 -20.902 1.00 78.00 90 ARG A C 1
ATOM 715 O O . ARG A 1 90 ? 24.917 0.123 -19.755 1.00 78.00 90 ARG A O 1
ATOM 722 N N . ILE A 1 91 ? 25.472 1.638 -21.334 1.00 81.06 91 ILE A N 1
ATOM 723 C CA . ILE A 1 91 ? 25.280 2.822 -20.481 1.00 81.06 91 ILE A CA 1
ATOM 724 C C . ILE A 1 91 ? 23.804 2.947 -20.085 1.00 81.06 91 ILE A C 1
ATOM 726 O O . ILE A 1 91 ? 23.499 3.003 -18.899 1.00 81.06 91 ILE A O 1
ATOM 730 N N . GLN A 1 92 ? 22.884 2.858 -21.049 1.00 84.88 92 GLN A N 1
ATOM 731 C CA . GLN A 1 92 ? 21.443 2.930 -20.779 1.00 84.88 92 GLN A CA 1
ATOM 732 C C . GLN A 1 92 ? 20.952 1.828 -19.832 1.00 84.88 92 GLN A C 1
ATOM 734 O O . GLN A 1 92 ? 20.121 2.086 -18.962 1.00 84.88 92 GLN A O 1
ATOM 739 N N . LEU A 1 93 ? 21.465 0.600 -19.970 1.00 87.56 93 LEU A N 1
ATOM 740 C CA . LEU A 1 93 ? 21.119 -0.494 -19.064 1.00 87.56 93 LEU A CA 1
ATOM 741 C C . LEU A 1 93 ? 21.633 -0.233 -17.645 1.00 87.56 93 LEU A C 1
ATOM 743 O O . LEU A 1 93 ? 20.918 -0.505 -16.682 1.00 87.56 93 LEU A O 1
ATOM 747 N N . LYS A 1 94 ? 22.850 0.303 -17.513 1.00 89.50 94 LYS A N 1
ATOM 748 C CA . LYS A 1 94 ? 23.421 0.662 -16.215 1.00 89.50 94 LYS A CA 1
ATOM 749 C C . LYS A 1 94 ? 22.579 1.741 -15.526 1.00 89.50 94 LYS A C 1
ATOM 751 O O . LYS A 1 94 ? 22.178 1.533 -14.383 1.00 89.50 94 LYS A O 1
ATOM 756 N N . ASP A 1 95 ? 22.252 2.821 -16.230 1.00 90.00 95 ASP A N 1
ATOM 757 C CA . ASP A 1 95 ? 21.434 3.915 -15.690 1.00 90.00 95 ASP A CA 1
ATOM 758 C C . ASP A 1 95 ? 20.039 3.412 -15.286 1.00 90.00 95 ASP A C 1
ATOM 760 O O . ASP A 1 95 ? 19.541 3.705 -14.198 1.00 90.00 95 ASP A O 1
ATOM 764 N N . PHE A 1 96 ? 19.432 2.560 -16.118 1.00 92.31 96 PHE A N 1
ATOM 765 C CA . PHE A 1 96 ? 18.166 1.907 -15.792 1.00 92.31 96 PHE A CA 1
ATOM 766 C C . PHE A 1 96 ? 18.265 1.054 -14.520 1.00 92.31 96 PHE A C 1
ATOM 768 O O . PHE A 1 96 ? 17.369 1.090 -13.676 1.00 92.31 96 PHE A O 1
ATOM 775 N N . MET A 1 97 ? 19.343 0.282 -14.360 1.00 90.19 97 MET A N 1
ATOM 776 C CA . MET A 1 97 ? 19.554 -0.549 -13.175 1.00 90.19 97 MET A CA 1
ATOM 777 C C . MET A 1 97 ? 19.746 0.286 -11.906 1.00 90.19 97 MET A C 1
ATOM 779 O O . MET A 1 97 ? 19.219 -0.086 -10.855 1.00 90.19 97 MET A O 1
ATOM 783 N N . GLU A 1 98 ? 20.462 1.406 -11.992 1.00 93.94 98 GLU A N 1
ATOM 784 C CA . GLU A 1 98 ? 20.642 2.333 -10.870 1.00 93.94 98 GLU A CA 1
ATOM 785 C C . GLU A 1 98 ? 19.306 2.963 -10.445 1.00 93.94 98 GLU A C 1
ATOM 787 O O . GLU A 1 98 ? 18.968 2.953 -9.255 1.00 93.94 98 GLU A O 1
ATOM 792 N N . GLU A 1 99 ? 18.483 3.406 -11.400 1.00 95.38 99 GLU A N 1
ATOM 793 C CA . GLU A 1 99 ? 17.140 3.925 -11.108 1.00 95.38 99 GLU A CA 1
ATOM 794 C C . GLU A 1 99 ? 16.211 2.841 -10.535 1.00 95.38 99 GLU A C 1
ATOM 796 O O . GLU A 1 99 ? 15.486 3.088 -9.568 1.00 95.38 99 GLU A O 1
ATOM 801 N N . GLN A 1 100 ? 16.275 1.602 -11.036 1.00 95.00 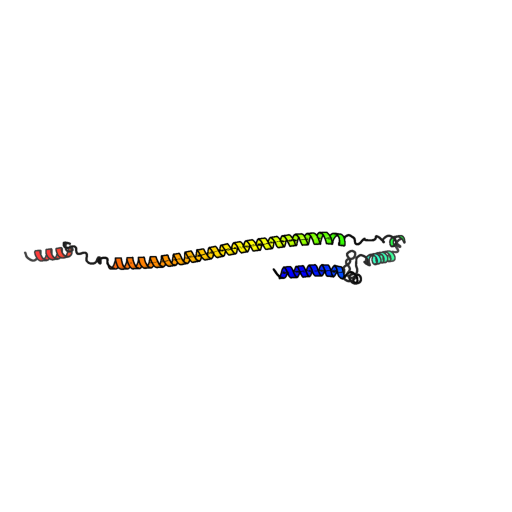100 GLN A N 1
ATOM 802 C CA . GLN A 1 100 ? 15.531 0.477 -10.451 1.00 95.00 100 GLN A CA 1
ATOM 803 C C . GLN A 1 100 ? 15.971 0.170 -9.014 1.00 95.00 100 GLN A C 1
ATOM 805 O O . GLN A 1 100 ? 15.134 -0.112 -8.152 1.00 95.00 100 GLN A O 1
ATOM 810 N N . ALA A 1 101 ? 17.271 0.251 -8.718 1.00 94.69 101 ALA A N 1
ATOM 811 C CA . ALA A 1 101 ? 17.781 0.068 -7.362 1.00 94.69 101 ALA A CA 1
ATOM 812 C C . ALA A 1 101 ? 17.256 1.158 -6.414 1.00 94.69 101 ALA A C 1
ATOM 814 O O . ALA A 1 101 ? 16.851 0.856 -5.286 1.00 94.69 101 ALA A O 1
ATOM 815 N N . LYS A 1 102 ? 17.196 2.408 -6.885 1.00 96.50 102 LYS A N 1
ATOM 816 C CA . LYS A 1 102 ? 16.618 3.530 -6.140 1.00 96.50 102 LYS A CA 1
ATOM 817 C C . LYS A 1 102 ? 15.118 3.341 -5.893 1.00 96.50 102 LYS A C 1
ATOM 819 O O . LYS A 1 102 ? 14.688 3.445 -4.745 1.00 96.50 102 LYS A O 1
ATOM 824 N N . ILE A 1 103 ? 14.342 2.970 -6.916 1.00 96.88 103 ILE A N 1
ATOM 825 C CA . ILE A 1 103 ? 12.904 2.667 -6.783 1.00 96.88 103 ILE A CA 1
ATOM 826 C C . ILE A 1 103 ? 12.675 1.544 -5.764 1.00 96.88 103 ILE A C 1
ATOM 828 O O . ILE A 1 103 ? 11.796 1.658 -4.905 1.00 96.88 103 ILE A O 1
ATOM 832 N N . ASN A 1 104 ? 13.474 0.475 -5.816 1.00 97.12 104 ASN A N 1
ATOM 833 C CA . ASN A 1 104 ? 13.376 -0.633 -4.865 1.00 97.12 104 ASN A CA 1
ATOM 834 C C . ASN A 1 104 ? 13.690 -0.190 -3.432 1.00 97.12 104 ASN A C 1
ATOM 836 O O . ASN A 1 104 ? 12.968 -0.562 -2.503 1.00 97.12 104 ASN A O 1
ATOM 840 N N . LYS A 1 105 ? 14.729 0.631 -3.243 1.00 97.44 105 LYS A N 1
ATOM 841 C CA . LYS A 1 105 ? 15.083 1.189 -1.933 1.00 97.44 105 LYS A CA 1
ATOM 842 C C . LYS A 1 105 ? 13.956 2.060 -1.373 1.00 97.44 105 LYS A C 1
ATOM 844 O O . LYS A 1 105 ? 13.542 1.848 -0.234 1.00 97.44 105 LYS A O 1
ATOM 849 N N . ASP A 1 106 ? 13.421 2.974 -2.178 1.00 97.50 106 ASP A N 1
ATOM 850 C CA . ASP A 1 106 ? 12.327 3.866 -1.777 1.00 97.50 106 ASP A CA 1
ATOM 851 C C . ASP A 1 106 ? 11.050 3.080 -1.451 1.00 97.50 106 ASP A C 1
ATOM 853 O O . ASP A 1 106 ? 10.370 3.358 -0.461 1.00 97.50 106 ASP A O 1
ATOM 857 N N . THR A 1 107 ? 10.746 2.054 -2.248 1.00 97.94 107 THR A N 1
ATOM 858 C CA . THR A 1 107 ? 9.617 1.143 -2.017 1.00 97.94 107 THR A CA 1
ATOM 859 C C . THR A 1 107 ? 9.772 0.400 -0.693 1.00 97.94 107 THR A C 1
ATOM 861 O O . THR A 1 107 ? 8.841 0.374 0.113 1.00 97.94 107 THR A O 1
ATOM 864 N N . HIS A 1 108 ? 10.961 -0.137 -0.412 1.00 98.00 108 HIS A N 1
ATOM 865 C CA . HIS A 1 108 ? 11.246 -0.800 0.859 1.00 98.00 108 HIS A CA 1
ATOM 866 C C . HIS A 1 108 ? 11.118 0.158 2.054 1.00 98.00 108 HIS A C 1
ATOM 868 O O . HIS A 1 108 ? 10.518 -0.194 3.071 1.00 98.00 108 HIS A O 1
ATOM 874 N N . SER A 1 109 ? 11.615 1.394 1.933 1.00 98.06 109 SER A N 1
ATOM 875 C CA . SER A 1 109 ? 11.450 2.417 2.972 1.00 98.06 109 SER A CA 1
ATOM 876 C C . SER A 1 109 ? 9.982 2.775 3.223 1.00 98.06 109 SER A C 1
ATOM 878 O O . SER A 1 109 ? 9.596 2.927 4.384 1.00 98.06 109 SER A O 1
ATOM 880 N N . LYS A 1 110 ? 9.151 2.862 2.174 1.00 98.25 110 LYS A N 1
ATOM 881 C CA . LYS A 1 110 ? 7.700 3.082 2.310 1.00 98.25 110 LYS A CA 1
ATOM 882 C C . LYS A 1 110 ? 7.013 1.917 3.021 1.00 98.25 110 LYS A C 1
ATOM 884 O O . LYS A 1 110 ? 6.237 2.169 3.936 1.00 98.25 110 LYS A O 1
ATOM 889 N N . PHE A 1 111 ? 7.337 0.669 2.674 1.00 98.50 111 PHE A N 1
ATOM 890 C CA . PHE A 1 111 ? 6.798 -0.501 3.378 1.00 98.50 111 PHE A CA 1
ATOM 891 C C . PHE A 1 111 ? 7.176 -0.503 4.860 1.00 98.50 111 PHE A C 1
ATOM 893 O O . PHE A 1 111 ? 6.300 -0.629 5.706 1.00 98.50 111 PHE A O 1
ATOM 900 N N . LYS A 1 112 ? 8.435 -0.207 5.192 1.00 98.31 112 LYS A N 1
ATOM 901 C CA . LYS A 1 112 ? 8.870 -0.094 6.591 1.00 98.31 112 LYS A CA 1
ATOM 902 C C . LYS A 1 112 ? 8.136 1.010 7.365 1.00 98.31 112 LYS A C 1
ATOM 904 O O . LYS A 1 112 ? 7.944 0.901 8.573 1.00 98.31 112 LYS A O 1
ATOM 909 N N . ALA A 1 113 ? 7.761 2.105 6.701 1.00 98.44 113 ALA A N 1
ATOM 910 C CA . ALA A 1 113 ? 6.938 3.143 7.317 1.00 98.44 113 ALA A CA 1
ATOM 911 C C . ALA A 1 113 ? 5.495 2.663 7.548 1.00 98.44 113 ALA A C 1
ATOM 913 O O . ALA A 1 113 ? 4.933 2.950 8.603 1.00 98.44 113 ALA A O 1
ATOM 914 N N . VAL A 1 114 ? 4.923 1.908 6.603 1.00 98.50 114 VAL A N 1
ATOM 915 C CA . VAL A 1 114 ? 3.605 1.270 6.754 1.00 98.50 114 VAL A CA 1
ATOM 916 C C . VAL A 1 114 ? 3.610 0.272 7.914 1.00 98.50 114 VAL A C 1
ATOM 918 O O . VAL A 1 114 ? 2.705 0.338 8.740 1.00 98.50 114 VAL A O 1
ATOM 921 N N . ASP A 1 115 ? 4.646 -0.560 8.050 1.00 98.69 115 ASP A N 1
ATOM 922 C CA . ASP A 1 115 ? 4.774 -1.517 9.160 1.00 98.69 115 ASP A CA 1
ATOM 923 C C . ASP A 1 115 ? 4.700 -0.814 10.523 1.00 98.69 115 ASP A C 1
ATOM 925 O O . ASP A 1 115 ? 3.914 -1.199 11.383 1.00 98.69 115 ASP A O 1
ATOM 929 N N . LYS A 1 116 ? 5.421 0.302 10.693 1.00 98.44 116 LYS A N 1
ATOM 930 C CA . LYS A 1 116 ? 5.361 1.109 11.927 1.00 98.44 116 LYS A CA 1
ATOM 931 C C . LYS A 1 116 ? 3.968 1.672 12.214 1.00 98.44 116 LYS A C 1
ATOM 933 O O . LYS A 1 116 ? 3.572 1.799 13.372 1.00 98.44 116 LYS A O 1
ATOM 938 N N . VAL A 1 117 ? 3.232 2.068 11.173 1.00 98.50 117 VAL A N 1
ATOM 939 C CA . VAL A 1 117 ? 1.851 2.549 11.327 1.00 98.50 117 VAL A CA 1
ATOM 940 C C . VAL A 1 117 ? 0.942 1.401 11.759 1.00 98.50 117 VAL A C 1
ATOM 942 O O . VAL A 1 117 ? 0.121 1.599 12.653 1.00 98.50 117 VAL A O 1
ATOM 945 N N . LEU A 1 118 ? 1.112 0.208 11.184 1.00 98.75 118 LEU A N 1
ATOM 946 C CA . LEU A 1 118 ? 0.357 -0.985 11.568 1.00 98.75 118 LEU A CA 1
ATOM 947 C C . LEU A 1 118 ? 0.640 -1.394 13.019 1.00 98.75 118 LEU A C 1
ATOM 949 O O . LEU A 1 118 ? -0.308 -1.610 13.767 1.00 98.75 118 LEU A O 1
ATOM 953 N N . GLU A 1 119 ? 1.903 -1.391 13.450 1.00 98.44 119 GLU A N 1
ATOM 954 C CA . GLU A 1 119 ? 2.284 -1.627 14.853 1.00 98.44 119 GLU A CA 1
ATOM 955 C C . GLU A 1 119 ? 1.634 -0.604 15.802 1.00 98.44 119 GLU A C 1
ATOM 957 O O . GLU A 1 119 ? 1.129 -0.950 16.871 1.00 98.44 119 GLU A O 1
ATOM 962 N N . SER A 1 120 ?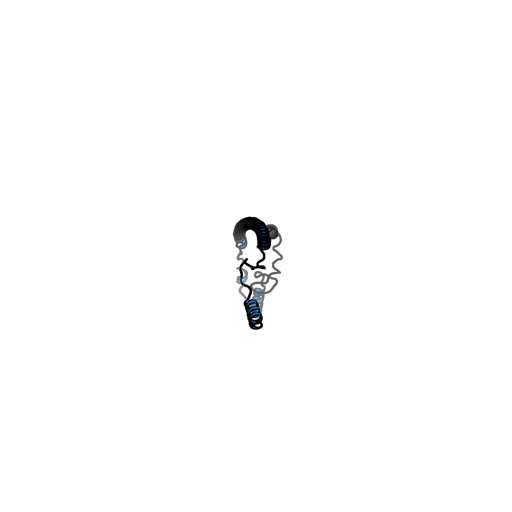 1.584 0.674 15.405 1.00 98.50 120 SER A N 1
ATOM 963 C CA . SER A 1 120 ? 0.913 1.710 16.199 1.00 98.50 120 SER A CA 1
ATOM 964 C C . SER A 1 120 ? -0.602 1.496 16.288 1.00 98.50 120 SER A C 1
ATOM 966 O O . SER A 1 120 ? -1.194 1.719 17.349 1.00 98.50 120 SER A O 1
ATOM 968 N N . ILE A 1 121 ? -1.237 1.082 15.187 1.00 98.62 121 ILE A N 1
ATOM 969 C CA . ILE A 1 121 ? -2.670 0.767 15.147 1.00 98.62 121 ILE A CA 1
ATOM 970 C C . ILE A 1 121 ? -2.972 -0.436 16.043 1.00 98.62 121 ILE A C 1
ATOM 972 O O . ILE A 1 121 ? -3.907 -0.359 16.837 1.00 98.62 121 ILE A O 1
ATOM 976 N N . ASP A 1 122 ? -2.167 -1.494 15.973 1.00 98.50 122 ASP A N 1
ATOM 977 C CA . ASP A 1 122 ? -2.313 -2.689 16.809 1.00 98.50 122 ASP A CA 1
ATOM 978 C C . ASP A 1 122 ? -2.253 -2.354 18.312 1.00 98.50 122 ASP A C 1
ATOM 980 O O . ASP A 1 122 ? -3.149 -2.716 19.083 1.00 98.50 122 ASP A O 1
ATOM 984 N N . GLY A 1 123 ? -1.280 -1.531 18.723 1.00 98.50 123 GLY A N 1
ATOM 985 C CA . GLY A 1 123 ? -1.178 -1.052 20.106 1.00 98.50 123 GLY A CA 1
ATOM 986 C C . GLY A 1 123 ? -2.395 -0.230 20.559 1.00 98.50 123 GLY A C 1
ATOM 987 O O . GLY A 1 123 ? -2.896 -0.403 21.678 1.00 98.50 123 GLY A O 1
ATOM 988 N N . LYS A 1 124 ? -2.928 0.640 19.688 1.00 98.44 124 LYS A N 1
ATOM 989 C CA . LYS A 1 124 ? -4.164 1.393 19.970 1.00 98.44 124 LYS A CA 1
ATOM 990 C C . LYS A 1 124 ? -5.386 0.481 20.059 1.00 98.44 124 LYS A C 1
ATOM 992 O O . LYS A 1 124 ? -6.186 0.661 20.974 1.00 98.44 124 LYS A O 1
ATOM 997 N N . ILE A 1 125 ? -5.524 -0.499 19.166 1.00 98.56 125 ILE A N 1
ATOM 998 C CA . ILE A 1 125 ? -6.620 -1.482 19.189 1.00 98.56 125 ILE A CA 1
ATOM 999 C C . ILE A 1 125 ? -6.583 -2.286 20.487 1.00 98.56 125 ILE A C 1
ATOM 1001 O O . ILE A 1 125 ? -7.612 -2.417 21.146 1.00 98.56 125 ILE A O 1
ATOM 1005 N N . THR A 1 126 ? -5.403 -2.744 20.903 1.00 98.38 126 THR A N 1
ATOM 1006 C CA . THR A 1 126 ? -5.217 -3.455 22.174 1.00 98.38 126 THR A CA 1
ATOM 1007 C C . THR A 1 126 ? -5.643 -2.595 23.369 1.00 98.38 126 THR A C 1
ATOM 1009 O O . THR A 1 126 ? -6.355 -3.067 24.255 1.00 98.38 126 THR A O 1
ATOM 1012 N N . THR A 1 127 ? -5.280 -1.308 23.366 1.00 98.56 127 THR A N 1
ATOM 1013 C CA . THR A 1 127 ? -5.649 -0.347 2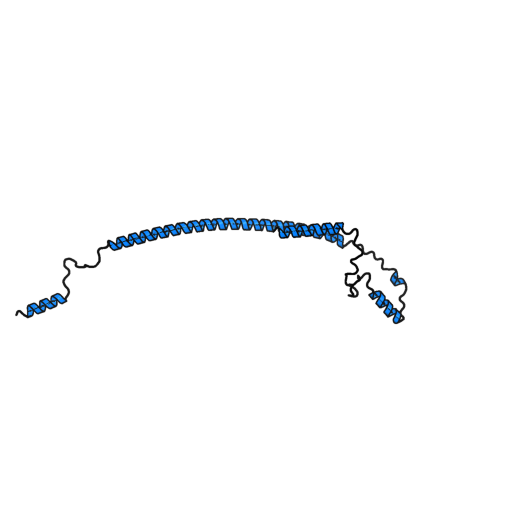4.425 1.00 98.56 127 THR A CA 1
ATOM 1014 C C . THR A 1 127 ? -7.154 -0.064 24.460 1.00 98.56 127 THR A C 1
ATOM 1016 O O . THR A 1 127 ? -7.761 0.023 25.528 1.00 98.56 127 THR A O 1
ATOM 1019 N N . VAL A 1 128 ? -7.787 0.072 23.292 1.00 98.50 128 VAL A N 1
ATOM 1020 C CA . VAL A 1 128 ? -9.246 0.224 23.184 1.00 98.50 128 VAL A CA 1
ATOM 1021 C C . VAL A 1 128 ? -9.949 -1.050 23.653 1.00 98.50 128 VAL A C 1
ATOM 1023 O O . VAL A 1 128 ? -10.931 -0.967 24.388 1.00 98.50 128 VAL A O 1
ATOM 1026 N N . GLY A 1 129 ? -9.427 -2.223 23.289 1.00 98.44 129 GLY A N 1
ATOM 1027 C CA . GLY A 1 129 ? -9.954 -3.519 23.707 1.00 98.44 129 GLY A CA 1
ATOM 1028 C C . GLY A 1 129 ? -9.965 -3.685 25.227 1.00 98.44 129 GLY A C 1
ATOM 1029 O O . GLY A 1 129 ? -11.008 -4.018 25.793 1.00 98.44 129 GLY A O 1
ATOM 1030 N N . SER A 1 130 ? -8.850 -3.387 25.900 1.00 98.50 130 SER A N 1
ATOM 1031 C CA . SER A 1 130 ? -8.769 -3.449 27.367 1.00 98.50 130 SER A CA 1
ATOM 1032 C C . SER A 1 130 ? -9.685 -2.427 28.049 1.00 98.50 130 SER A C 1
ATOM 1034 O O . SER A 1 130 ? -10.411 -2.774 28.981 1.00 98.50 130 SER A O 1
ATOM 1036 N N . SER A 1 131 ? -9.737 -1.193 27.538 1.00 98.56 131 SER A N 1
ATOM 1037 C CA . SER A 1 131 ? -10.645 -0.152 28.043 1.00 98.56 131 SER A CA 1
ATOM 1038 C C . SER A 1 131 ? -12.114 -0.577 27.927 1.00 98.56 131 SER A C 1
ATOM 1040 O O . SER A 1 131 ? -12.898 -0.383 28.856 1.00 98.56 131 SER A O 1
ATOM 1042 N N . ASN A 1 132 ? -12.491 -1.213 26.815 1.00 98.25 132 ASN A N 1
ATOM 1043 C CA . ASN A 1 132 ? -13.845 -1.719 26.608 1.00 98.25 132 ASN A CA 1
ATOM 1044 C C . ASN A 1 132 ? -14.182 -2.876 27.565 1.00 98.25 132 ASN A C 1
ATOM 1046 O O . ASN A 1 132 ? -15.273 -2.914 28.129 1.00 98.25 132 ASN A O 1
ATOM 1050 N N . GLN A 1 133 ? -13.237 -3.789 27.814 1.00 98.06 133 GLN A N 1
ATOM 1051 C CA . GLN A 1 133 ? -13.407 -4.840 28.826 1.00 98.06 133 GLN A CA 1
ATOM 1052 C C . GLN A 1 133 ? -13.607 -4.254 30.229 1.00 98.06 133 GLN A C 1
ATOM 1054 O O . GLN A 1 133 ? -14.470 -4.722 30.976 1.00 98.06 133 GLN A O 1
ATOM 1059 N N . GLN A 1 134 ? -12.862 -3.201 30.575 1.00 98.00 134 GLN A N 1
ATOM 1060 C CA . GLN A 1 134 ? -13.038 -2.500 31.844 1.00 98.00 134 GLN A CA 1
ATOM 1061 C C . GLN A 1 134 ? -14.423 -1.843 31.945 1.00 98.00 134 GLN A C 1
ATOM 1063 O O . GLN A 1 134 ? -15.089 -1.995 32.970 1.00 98.00 134 GLN A O 1
ATOM 1068 N N . LEU A 1 135 ? -14.881 -1.156 30.890 1.00 98.06 135 LEU A N 1
ATOM 1069 C CA . LEU A 1 135 ? -16.226 -0.568 30.833 1.00 98.06 135 LEU A CA 1
ATOM 1070 C C . LEU A 1 135 ? -17.315 -1.628 31.036 1.00 98.06 135 LEU A C 1
ATOM 1072 O O . LEU A 1 135 ? -18.208 -1.424 31.854 1.00 98.06 135 LEU A O 1
ATOM 1076 N N . MET A 1 136 ? -17.203 -2.781 30.371 1.00 97.88 136 MET A N 1
ATOM 1077 C CA . MET A 1 136 ? -18.130 -3.906 30.551 1.00 97.88 136 MET A CA 1
ATOM 1078 C C . MET A 1 136 ? -18.149 -4.419 31.996 1.00 97.88 136 MET A C 1
ATOM 1080 O O . MET A 1 136 ? -19.215 -4.704 32.544 1.00 97.88 136 MET A O 1
ATOM 1084 N N . GLY A 1 137 ? -16.981 -4.502 32.640 1.00 98.25 137 GLY A N 1
ATOM 1085 C CA . GLY A 1 137 ? -16.881 -4.853 34.058 1.00 98.25 137 GLY A CA 1
ATOM 1086 C C . GLY A 1 137 ? -17.608 -3.852 34.958 1.00 98.25 137 GLY A C 1
ATOM 1087 O O . GLY A 1 137 ? -18.374 -4.253 35.835 1.00 98.25 137 GLY A O 1
ATOM 1088 N N . MET A 1 138 ? -17.427 -2.554 34.707 1.00 97.56 138 MET A N 1
ATOM 1089 C CA . MET A 1 138 ? -18.123 -1.500 35.453 1.00 97.56 138 MET A CA 1
ATOM 1090 C C . MET A 1 138 ? -19.637 -1.519 35.214 1.00 97.56 138 MET A C 1
ATOM 1092 O O . MET A 1 138 ? -20.394 -1.403 36.176 1.00 97.56 138 MET A O 1
ATOM 1096 N N . MET A 1 139 ? -20.092 -1.720 33.972 1.00 97.81 139 MET A N 1
ATOM 1097 C CA . MET A 1 13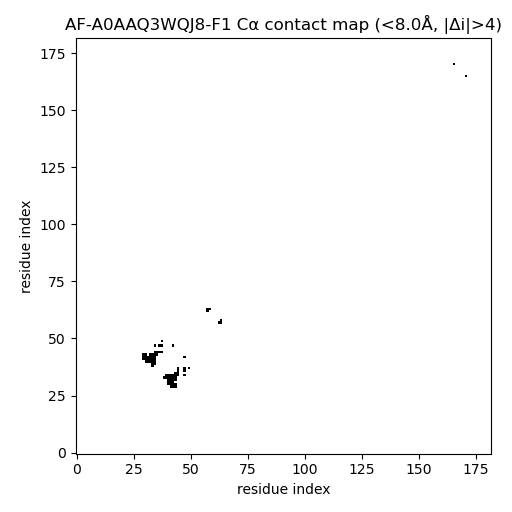9 ? -21.521 -1.844 33.655 1.00 97.81 139 MET A CA 1
ATOM 1098 C C . MET A 1 139 ? -22.172 -2.982 34.443 1.00 97.81 139 MET A C 1
ATOM 1100 O O . MET A 1 139 ? -23.212 -2.772 35.059 1.00 97.81 139 MET A O 1
ATOM 1104 N N . LYS A 1 140 ? -21.520 -4.146 34.526 1.00 97.94 140 LYS A N 1
ATOM 1105 C CA . LYS A 1 140 ? -22.029 -5.288 35.299 1.00 97.94 140 LYS A CA 1
ATOM 1106 C C . LYS A 1 140 ? -22.144 -4.990 36.799 1.00 97.94 140 LYS A C 1
ATOM 1108 O O . LYS A 1 140 ? -23.071 -5.450 37.461 1.00 97.94 140 LYS A O 1
ATOM 1113 N N . ILE A 1 141 ? -21.207 -4.219 37.355 1.00 97.56 141 ILE A N 1
ATOM 1114 C CA . ILE A 1 141 ? -21.276 -3.779 38.758 1.00 97.56 141 ILE A CA 1
ATOM 1115 C C . ILE A 1 141 ? -22.476 -2.850 38.965 1.00 97.56 141 ILE A C 1
ATOM 1117 O O . ILE A 1 141 ? -23.217 -3.035 39.929 1.00 97.56 141 ILE A O 1
ATOM 1121 N N . LEU A 1 142 ? -22.698 -1.897 38.056 1.00 97.44 142 LEU A N 1
ATOM 1122 C CA . LEU A 1 142 ? -23.845 -0.987 38.120 1.00 97.44 142 LEU A CA 1
ATOM 1123 C C . LEU A 1 142 ? -25.178 -1.735 37.990 1.00 97.44 142 LEU A C 1
ATOM 1125 O O . LEU A 1 142 ? -26.102 -1.464 38.753 1.00 97.44 142 LEU A O 1
ATOM 1129 N N . GLU A 1 143 ? -25.273 -2.708 37.083 1.00 97.00 143 GLU A N 1
ATOM 1130 C CA . GLU A 1 143 ? -26.448 -3.581 36.942 1.00 97.00 143 GLU A CA 1
ATOM 1131 C C . GLU A 1 143 ? -26.746 -4.350 38.238 1.00 97.00 143 GLU A C 1
ATOM 1133 O O . GLU A 1 143 ? -27.895 -4.404 38.690 1.00 97.00 143 GLU A O 1
ATOM 1138 N N . ASN A 1 144 ? -25.709 -4.892 38.884 1.00 96.62 144 ASN A N 1
ATOM 1139 C CA . ASN A 1 144 ? -25.851 -5.574 40.169 1.00 96.62 144 ASN A CA 1
ATOM 1140 C C . ASN A 1 144 ? -26.314 -4.614 41.275 1.00 96.62 144 ASN A C 1
ATOM 1142 O O . ASN A 1 144 ? -27.209 -4.957 42.046 1.00 96.62 144 ASN A O 1
ATOM 1146 N N . GLN A 1 145 ? -25.738 -3.411 41.349 1.00 96.38 145 GLN A N 1
ATOM 1147 C CA . GLN A 1 145 ? -26.143 -2.393 42.325 1.00 96.38 145 GLN A CA 1
ATOM 1148 C C . GLN A 1 145 ? -27.597 -1.945 42.117 1.00 96.38 145 GLN A C 1
ATOM 1150 O O . GLN A 1 145 ? -28.334 -1.796 43.090 1.00 96.38 145 GLN A O 1
ATOM 1155 N N . LEU A 1 146 ? -28.034 -1.771 40.865 1.00 95.75 146 LEU A N 1
ATOM 1156 C CA . LEU A 1 146 ? -29.425 -1.448 40.531 1.00 95.75 146 LEU A CA 1
ATOM 1157 C C . LEU A 1 146 ? -30.389 -2.566 40.938 1.00 95.75 146 LEU A C 1
ATOM 1159 O O . LEU A 1 146 ? -31.457 -2.278 41.475 1.00 95.75 146 LEU A O 1
ATOM 1163 N N . SER A 1 147 ? -30.002 -3.825 40.722 1.00 94.25 147 SER A N 1
ATOM 1164 C CA . SER A 1 147 ? -30.807 -4.989 41.113 1.00 94.25 147 SER A CA 1
ATOM 1165 C C . SER A 1 147 ? -30.989 -5.054 42.631 1.00 94.25 147 SER A C 1
ATOM 1167 O O . SER A 1 147 ? -32.115 -5.151 43.112 1.00 94.25 147 SER A O 1
ATOM 1169 N N . GLN A 1 148 ? -29.903 -4.879 43.392 1.00 93.56 148 GLN A N 1
ATOM 1170 C CA . GLN A 1 148 ? -29.954 -4.822 44.858 1.00 93.56 148 GLN A CA 1
ATOM 1171 C C . GLN A 1 148 ? -30.824 -3.662 45.355 1.00 93.56 148 GLN A C 1
ATOM 1173 O O . GLN A 1 148 ? -31.634 -3.830 46.264 1.00 93.56 148 GLN A O 1
ATOM 1178 N N . LEU A 1 149 ? -30.700 -2.476 44.749 1.00 93.38 149 LEU A N 1
ATOM 1179 C CA . LEU A 1 149 ? -31.540 -1.337 45.116 1.00 93.38 149 LEU A CA 1
ATOM 1180 C C . LEU A 1 149 ? -33.026 -1.628 44.861 1.00 93.38 149 LEU A C 1
ATOM 1182 O O . LEU A 1 149 ? -33.859 -1.282 45.695 1.00 93.38 149 LEU A O 1
ATOM 1186 N N . ALA A 1 150 ? -33.354 -2.272 43.738 1.00 90.62 150 ALA A N 1
ATOM 1187 C CA . ALA A 1 150 ? -34.725 -2.647 43.403 1.00 90.62 150 ALA A CA 1
ATOM 1188 C C . ALA A 1 150 ? -35.318 -3.665 44.394 1.00 90.62 150 ALA A C 1
ATOM 1190 O O . ALA A 1 150 ? -36.493 -3.551 44.737 1.00 90.62 150 ALA A O 1
ATOM 1191 N N . GLU A 1 151 ? -34.516 -4.609 44.898 1.00 88.00 151 GLU A N 1
ATOM 1192 C CA . GLU A 1 151 ? -34.924 -5.566 45.941 1.00 88.00 151 GLU A CA 1
ATOM 1193 C C . GLU A 1 151 ? -35.216 -4.891 47.290 1.00 88.00 151 GLU A C 1
ATOM 1195 O O . GLU A 1 151 ? -36.095 -5.331 48.031 1.00 88.00 151 GLU A O 1
ATOM 1200 N N . HIS A 1 152 ? -34.507 -3.805 47.608 1.00 81.75 152 HIS A N 1
ATOM 1201 C CA . HIS A 1 152 ? -34.708 -3.032 48.835 1.00 81.75 152 HIS A CA 1
ATOM 1202 C C . HIS A 1 152 ? -35.848 -2.005 48.752 1.00 81.75 152 HIS A C 1
ATOM 1204 O O . HIS A 1 152 ? -36.183 -1.387 49.768 1.00 81.75 152 HIS A O 1
ATOM 1210 N N . LEU A 1 153 ? -36.468 -1.812 47.582 1.00 78.94 153 LEU A N 1
ATOM 1211 C CA . LEU A 1 153 ? -37.675 -0.996 47.484 1.00 78.94 153 LEU A CA 1
ATOM 1212 C C . LEU A 1 153 ? -38.839 -1.730 48.170 1.00 78.94 153 LEU A C 1
ATOM 1214 O O . LEU A 1 153 ? -39.082 -2.902 47.876 1.00 78.94 153 LEU A O 1
ATOM 1218 N N . PRO A 1 154 ? -39.597 -1.068 49.064 1.00 68.56 154 PRO A N 1
ATOM 1219 C CA . PRO A 1 154 ? -40.753 -1.689 49.691 1.00 68.56 154 PRO A CA 1
ATOM 1220 C C . PRO A 1 154 ? -41.734 -2.139 48.605 1.00 68.56 154 PRO A C 1
ATOM 1222 O O . PRO A 1 154 ? -42.179 -1.343 47.775 1.00 68.56 154 PRO A O 1
ATOM 1225 N N . ASN A 1 155 ? -42.035 -3.439 48.609 1.00 55.34 155 ASN A N 1
ATOM 1226 C CA . ASN A 1 155 ? -42.965 -4.082 47.692 1.00 55.34 155 ASN A CA 1
ATOM 1227 C C . ASN A 1 155 ? -44.264 -3.264 47.650 1.00 55.34 155 ASN A C 1
ATOM 1229 O O . ASN A 1 155 ? -44.922 -3.075 48.675 1.00 55.34 155 ASN A O 1
ATOM 1233 N N . LYS A 1 156 ? -44.645 -2.764 46.469 1.00 55.75 156 LYS A N 1
ATOM 1234 C CA . LYS A 1 156 ? -45.905 -2.035 46.239 1.00 55.75 156 LYS A CA 1
ATOM 1235 C C . LYS A 1 156 ? -47.101 -3.000 46.221 1.00 55.75 156 LYS A C 1
ATOM 1237 O O . LYS A 1 156 ? -47.958 -2.921 45.353 1.00 55.75 156 LYS A O 1
ATOM 1242 N N . ASN A 1 157 ? -47.129 -3.903 47.189 1.00 53.88 157 ASN A N 1
ATOM 1243 C CA . ASN A 1 157 ? -48.214 -4.773 47.605 1.00 53.88 157 ASN A CA 1
ATOM 1244 C C . ASN A 1 157 ? -48.058 -4.817 49.133 1.00 53.88 157 ASN A C 1
ATOM 1246 O O . ASN A 1 157 ? -47.357 -5.668 49.655 1.00 53.88 157 ASN A O 1
ATOM 1250 N N . GLU A 1 158 ? -48.401 -3.765 49.865 1.00 49.22 158 GLU A N 1
ATOM 1251 C CA . GLU A 1 158 ? -49.749 -3.547 50.371 1.00 49.22 158 GLU A CA 1
ATOM 1252 C C . GLU A 1 158 ? -49.995 -2.040 50.494 1.00 49.22 158 GLU A C 1
ATOM 1254 O O . GLU A 1 158 ? -49.704 -1.398 51.501 1.00 49.22 158 GLU A O 1
ATOM 1259 N N . GLY A 1 159 ? -50.568 -1.449 49.447 1.00 50.97 159 GLY A N 1
ATOM 1260 C CA . GLY A 1 159 ? -51.194 -0.137 49.546 1.00 50.97 159 GLY A CA 1
ATOM 1261 C C . GLY A 1 159 ? -52.465 -0.215 50.393 1.00 50.97 159 GLY A C 1
ATOM 1262 O O . GLY A 1 159 ? -53.564 -0.132 49.856 1.00 50.97 159 GLY A O 1
ATOM 1263 N N . LYS A 1 160 ? -52.332 -0.389 51.709 1.00 52.56 160 LYS A N 1
ATOM 1264 C CA . LYS A 1 160 ? -53.336 0.063 52.674 1.00 52.56 160 LYS A CA 1
ATOM 1265 C C . LYS A 1 160 ? -52.717 1.199 53.467 1.00 52.56 160 LYS A C 1
ATOM 1267 O O . LYS A 1 160 ? -52.017 0.989 54.452 1.00 52.56 160 LYS A O 1
ATOM 1272 N N . LEU A 1 161 ? -52.994 2.419 53.016 1.00 59.66 161 LEU A N 1
ATOM 1273 C CA . LEU A 1 161 ? -52.827 3.599 53.855 1.00 59.66 161 LEU A CA 1
ATOM 1274 C C . LEU A 1 161 ? -53.686 3.409 55.121 1.00 59.66 161 LEU A C 1
ATOM 1276 O O . LEU A 1 161 ? -54.844 2.987 54.992 1.00 59.66 161 LEU A O 1
ATOM 1280 N N . PRO A 1 162 ? -53.176 3.719 56.326 1.00 43.94 162 PRO A N 1
ATOM 1281 C CA . PRO A 1 162 ? -53.992 3.720 57.532 1.00 43.94 162 PRO A CA 1
ATOM 1282 C C . PRO A 1 162 ? -55.054 4.818 57.372 1.00 43.94 162 PRO A C 1
ATOM 1284 O O . PRO A 1 162 ? -54.760 6.001 57.505 1.00 43.94 162 PRO A O 1
ATOM 1287 N N . GLY A 1 163 ? -56.272 4.426 56.985 1.00 56.03 163 GLY A N 1
ATOM 1288 C CA . GLY A 1 163 ? -57.389 5.340 56.711 1.00 56.03 163 GLY A CA 1
ATOM 1289 C C . GLY A 1 163 ? -58.054 5.212 55.334 1.00 56.03 163 GLY A C 1
ATOM 1290 O O . GLY A 1 163 ? -58.976 5.973 55.051 1.00 56.03 163 GLY A O 1
ATOM 1291 N N . GLN A 1 164 ? -57.649 4.275 54.468 1.00 54.44 164 GLN A N 1
ATOM 1292 C CA . GLN A 1 164 ? -58.324 4.098 53.175 1.00 54.44 164 GLN A CA 1
ATOM 1293 C C . GLN A 1 164 ? -59.722 3.453 53.351 1.00 54.44 164 GLN A C 1
ATOM 1295 O O . GLN A 1 164 ? -59.813 2.366 53.930 1.00 54.44 164 GLN A O 1
ATOM 1300 N N . PRO A 1 165 ? -60.816 4.071 52.859 1.00 55.72 165 PRO A N 1
ATOM 1301 C CA . PRO A 1 165 ? -62.160 3.515 52.997 1.00 55.72 165 PRO A CA 1
ATOM 1302 C C . PRO A 1 165 ? -62.303 2.219 52.186 1.00 55.72 165 PRO A C 1
ATOM 1304 O O . PRO A 1 165 ? -61.859 2.136 51.038 1.00 55.72 165 PRO A O 1
ATOM 1307 N N . GLN A 1 166 ? -62.911 1.198 52.803 1.00 50.66 166 GLN A N 1
ATOM 1308 C CA . GLN A 1 166 ? -63.183 -0.092 52.164 1.00 50.66 166 GLN A CA 1
ATOM 1309 C C . GLN A 1 166 ? -64.034 0.089 50.897 1.00 50.66 166 GLN A C 1
ATOM 1311 O O . GLN A 1 166 ? -64.853 1.006 50.805 1.00 50.66 166 GLN A O 1
ATOM 1316 N N . SER A 1 167 ? -63.812 -0.784 49.911 1.00 58.94 167 SER A N 1
ATOM 1317 C CA . SER A 1 167 ? -64.464 -0.737 48.601 1.00 58.94 167 SER A CA 1
ATOM 1318 C C . SER A 1 167 ? -65.995 -0.675 48.708 1.00 58.94 167 SER A C 1
ATOM 1320 O O . SER A 1 167 ? -66.611 -1.141 49.668 1.00 58.94 167 SER A O 1
ATOM 1322 N N . LYS A 1 168 ? -66.627 -0.104 47.673 1.00 57.19 168 LYS A N 1
ATOM 1323 C CA . LYS A 1 168 ? -68.077 0.163 47.582 1.00 57.19 168 LYS A CA 1
ATOM 1324 C C . LYS A 1 168 ? -68.974 -1.078 47.766 1.00 57.19 168 LYS A C 1
ATOM 1326 O O . LYS A 1 168 ? -70.176 -0.924 47.964 1.00 57.19 168 LYS A O 1
ATOM 1331 N N . GLU A 1 169 ? -68.415 -2.286 47.721 1.00 55.94 169 GLU A N 1
ATOM 1332 C CA . GLU A 1 169 ? -69.123 -3.551 47.959 1.00 55.94 169 GLU A CA 1
ATOM 1333 C C . GLU A 1 169 ? -69.412 -3.793 49.449 1.00 55.94 169 GLU A C 1
ATOM 1335 O O . GLU A 1 169 ? -70.522 -4.214 49.780 1.00 55.94 169 GLU A O 1
ATOM 1340 N N . SER A 1 170 ? -68.507 -3.404 50.359 1.00 52.84 170 SER A N 1
ATOM 1341 C CA . SER A 1 170 ? -68.751 -3.482 51.812 1.00 52.84 170 SER A CA 1
ATOM 1342 C C . SER A 1 170 ? -69.860 -2.527 52.276 1.00 52.84 170 SER A C 1
ATOM 1344 O O . SER A 1 170 ? -70.597 -2.828 53.213 1.00 52.84 170 SER A O 1
ATOM 1346 N N . LEU A 1 171 ? -70.031 -1.387 51.594 1.00 52.31 171 LEU A N 1
ATOM 1347 C CA . LEU A 1 171 ? -71.100 -0.426 51.894 1.00 52.31 171 LEU A CA 1
ATOM 1348 C C . LEU A 1 171 ? -72.481 -0.928 51.451 1.00 52.31 171 LEU A C 1
ATOM 1350 O O . LEU A 1 171 ? -73.471 -0.659 52.129 1.00 52.31 171 LEU A O 1
ATOM 1354 N N . LYS A 1 172 ? -72.558 -1.702 50.358 1.00 54.72 172 LYS A N 1
ATOM 1355 C CA . LYS A 1 172 ? -73.817 -2.332 49.934 1.00 54.72 172 LYS A CA 1
ATOM 1356 C C . LYS A 1 172 ? -74.261 -3.409 50.922 1.00 54.72 172 LYS A C 1
ATOM 1358 O O . LYS A 1 172 ? -75.432 -3.425 51.282 1.00 54.72 172 LYS A O 1
ATOM 1363 N N . ALA A 1 173 ? -73.346 -4.246 51.416 1.00 53.28 173 ALA A N 1
ATOM 1364 C CA . ALA A 1 173 ? -73.676 -5.278 52.404 1.00 53.28 173 ALA A CA 1
ATOM 1365 C C . ALA A 1 173 ? -74.221 -4.687 53.723 1.00 53.28 173 ALA A C 1
ATOM 1367 O O . ALA A 1 173 ? -75.192 -5.202 54.273 1.00 53.28 173 ALA A O 1
ATOM 1368 N N . SER A 1 174 ? -73.662 -3.560 54.177 1.00 53.72 174 SER A N 1
ATOM 1369 C CA . SER A 1 174 ? -74.160 -2.822 55.349 1.00 53.72 174 SER A CA 1
ATOM 1370 C C . SER A 1 174 ? -75.554 -2.213 55.120 1.00 53.72 174 SER A C 1
ATOM 1372 O O . SER A 1 174 ? -76.426 -2.308 55.982 1.00 53.72 174 SER A O 1
ATOM 1374 N N . TYR A 1 175 ? -75.816 -1.665 53.927 1.00 54.59 175 TYR A N 1
ATOM 1375 C CA . TYR A 1 175 ? -77.116 -1.073 53.591 1.00 54.59 175 TYR A CA 1
ATOM 1376 C C . TYR A 1 175 ? -78.258 -2.107 53.555 1.00 54.59 175 TYR A C 1
ATOM 1378 O O . TYR A 1 175 ? -79.378 -1.798 53.959 1.00 54.59 175 TYR A O 1
ATOM 1386 N N . TYR A 1 176 ? -77.983 -3.347 53.130 1.00 56.09 176 TYR A N 1
ATOM 1387 C CA . TYR A 1 176 ? -78.976 -4.430 53.164 1.00 56.09 176 TYR A CA 1
ATOM 1388 C C . TYR A 1 176 ? -79.191 -5.002 54.576 1.00 56.09 176 TYR A C 1
ATOM 1390 O O . TYR A 1 176 ? -80.328 -5.281 54.935 1.00 56.09 176 TYR A O 1
ATOM 1398 N N . GLN A 1 177 ? -78.153 -5.081 55.419 1.00 55.06 177 GLN A N 1
ATOM 1399 C CA . GLN A 1 177 ? -78.288 -5.568 56.804 1.00 55.06 177 GLN A CA 1
ATOM 1400 C C . GLN A 1 177 ? -79.014 -4.604 57.755 1.00 55.06 177 GLN A C 1
ATOM 1402 O O . GLN A 1 177 ? -79.525 -5.037 58.789 1.00 55.06 177 GLN A O 1
ATOM 1407 N N . ILE A 1 178 ? -79.036 -3.304 57.446 1.00 56.84 178 ILE A N 1
ATOM 1408 C CA . ILE A 1 178 ? -79.768 -2.301 58.236 1.00 56.84 178 ILE A CA 1
ATOM 1409 C C . ILE A 1 178 ? -81.247 -2.263 57.825 1.00 56.84 178 ILE A C 1
ATOM 1411 O O . ILE A 1 178 ? -82.111 -2.119 58.680 1.00 56.84 178 ILE A O 1
ATOM 1415 N N . ARG A 1 179 ? -81.554 -2.471 56.539 1.00 55.34 179 ARG A N 1
ATOM 1416 C CA . ARG A 1 179 ? -82.926 -2.434 56.005 1.00 55.34 179 ARG A CA 1
ATOM 1417 C C . ARG A 1 179 ? -83.771 -3.677 56.342 1.00 55.34 179 ARG A C 1
ATOM 1419 O O . ARG A 1 179 ? -84.981 -3.639 56.179 1.00 55.34 179 ARG A O 1
ATOM 1426 N N . GLU A 1 180 ? -83.158 -4.766 56.801 1.00 50.44 180 GLU A N 1
ATOM 1427 C CA . GLU A 1 180 ? -83.858 -5.982 57.262 1.00 50.44 180 GLU A CA 1
ATOM 1428 C C . GLU A 1 180 ? -84.152 -5.979 58.776 1.00 50.44 180 GLU A C 1
ATOM 1430 O O . GLU A 1 180 ? -84.585 -6.994 59.321 1.00 50.44 180 GLU A O 1
ATOM 1435 N N . ARG A 1 181 ? -83.893 -4.861 59.474 1.00 51.97 181 ARG A N 1
ATOM 1436 C CA . ARG A 1 181 ? -84.058 -4.735 60.932 1.00 51.97 181 ARG A CA 1
ATOM 1437 C C . ARG A 1 181 ? -85.066 -3.668 61.393 1.00 51.97 181 ARG A C 1
ATOM 1439 O O . ARG A 1 181 ? -85.129 -3.428 62.598 1.00 51.97 181 ARG A O 1
ATOM 1446 N N . ASP A 1 182 ? -85.840 -3.106 60.464 1.00 43.50 182 ASP A N 1
ATOM 1447 C CA . ASP A 1 182 ? -87.049 -2.293 60.700 1.00 43.50 182 ASP A CA 1
ATOM 1448 C C . ASP A 1 182 ? -88.290 -3.062 60.214 1.00 43.50 182 ASP A C 1
ATOM 1450 O O . ASP A 1 182 ? -89.355 -2.948 60.863 1.00 43.50 182 ASP A O 1
#

Mean predicted aligned error: 21.51 Å

Radius of gyration: 53.81 Å; Cα contacts (8 Å, |Δi|>4): 39; chains: 1; bounding box: 125×28×136 Å

InterPro domains:
  IPR001878 Zinc finger, CCHC-type [PS50158] (35-50)

pLDDT: mean 72.08, std 19.22, range [40.25, 98.75]

Secondary structure (DSSP, 8-state):
-HHHHHHHHHHHHHHHHHHHSTTT-SSSGGGSSBPTTT--BSS-GGG-THHHHHHHHHHHTT----GGGGSS------S-HHHHHHHHHHHHHHHHHHHHHHHHHHHHHHHHHHHHHHHHHHHHHHHHHHHHHHHHHHHHHHHHHHHHHHHTSPPS-----TTPPPPHHHHHHHHHHHHT--

Organism: NCBI:txid547442